Protein AF-E9EM15-F1 (afdb_monomer_lite)

Foldseek 3Di:
DDADPVRHDPVVPPDDPPLQVLADDADPVLQVQQVPDDPLLLVLLVLLPVLQGNYDSSNAHQFDFCVVSVNDPVSLVVSQVCCCVVVVFRDDSVQCVVQRGSNSVSVVSVCRVVVVVPDDDPPCPVPPCNVVVVVVVVVDDPDDDDDDVVPVQDPAAEEDEDECCVPPVNVVVVVVQVVRPRYDYDYDDDPPDPPPPDDD

Secondary structure (DSSP, 8-state):
--B-TTSSB-GGGSPPP-TTT-PPPPPHHHHHHHHTS-HHHHHHHHHHHHHSTT--GGG--TT-BTTTTT--HHHHHHHHHHHHHHH-----HHHHHHS-BHHHHHHHHHHHHTTTTTT--------TTHHHHHHHHTTS-S-PPPPPTTTSS-SS-EEEEEE-TTSHHHHHHHHHHHTSTTEEEEEE-----PPPPP--

Radius of gyration: 26.0 Å; chains: 1; bounding box: 63×35×65 Å

Structure (mmCIF, N/CA/C/O backbone):
data_AF-E9EM15-F1
#
_entry.id   AF-E9EM15-F1
#
loop_
_atom_site.group_PDB
_atom_site.id
_atom_site.type_symbol
_atom_site.label_atom_id
_atom_site.label_alt_id
_atom_site.label_comp_id
_atom_site.label_asym_id
_atom_site.label_entity_id
_atom_site.label_seq_id
_atom_site.pdbx_PDB_ins_code
_atom_site.Cartn_x
_atom_site.Cartn_y
_atom_site.Cartn_z
_atom_site.occupancy
_atom_site.B_iso_or_equiv
_atom_site.auth_seq_id
_atom_site.auth_comp_id
_atom_site.auth_asym_id
_atom_site.auth_atom_id
_atom_site.pdbx_PDB_model_num
ATOM 1 N N . MET A 1 1 ? 26.350 11.852 23.145 1.00 64.62 1 MET A N 1
ATOM 2 C CA . MET A 1 1 ? 26.767 11.600 21.748 1.00 64.62 1 MET A CA 1
ATOM 3 C C . MET A 1 1 ? 28.270 11.356 21.724 1.00 64.62 1 MET A C 1
ATOM 5 O O . MET A 1 1 ? 28.959 12.091 22.425 1.00 64.62 1 MET A O 1
ATOM 9 N N . PRO A 1 2 ? 28.777 10.334 21.009 1.00 71.56 2 PRO A N 1
ATOM 10 C CA . PRO A 1 2 ? 30.211 10.066 20.930 1.00 71.56 2 PRO A CA 1
ATOM 11 C C . PRO A 1 2 ? 30.931 11.199 20.188 1.00 71.56 2 PRO A C 1
ATOM 13 O O . PRO A 1 2 ? 30.461 11.689 19.158 1.00 71.56 2 PRO A O 1
ATOM 16 N N . LEU A 1 3 ? 32.057 11.632 20.748 1.00 77.06 3 LEU A N 1
ATOM 17 C CA . LEU A 1 3 ? 32.906 12.683 20.201 1.00 77.06 3 LEU A CA 1
ATOM 18 C C . LEU A 1 3 ? 34.241 12.069 19.786 1.00 77.06 3 LEU A C 1
ATOM 20 O O . LEU A 1 3 ? 34.770 11.197 20.474 1.00 77.06 3 LEU A O 1
ATOM 24 N N . ASN A 1 4 ? 34.797 12.545 18.680 1.00 80.12 4 ASN A N 1
ATOM 25 C CA . ASN A 1 4 ? 36.140 12.186 18.262 1.00 80.12 4 ASN A CA 1
ATOM 26 C C . ASN A 1 4 ? 37.186 12.924 19.130 1.00 80.12 4 ASN A C 1
ATOM 28 O O . ASN A 1 4 ? 36.840 13.859 19.861 1.00 80.12 4 ASN A O 1
ATOM 32 N N . PRO A 1 5 ? 38.482 12.573 19.034 1.00 79.44 5 PRO A N 1
ATOM 33 C CA . PRO A 1 5 ? 39.550 13.229 19.797 1.00 79.44 5 PRO A CA 1
ATOM 34 C C . PRO A 1 5 ? 39.671 14.749 19.579 1.00 79.44 5 PRO A C 1
ATOM 36 O O . PRO A 1 5 ? 40.326 15.428 20.360 1.00 79.44 5 PRO A O 1
ATOM 39 N N . ASN A 1 6 ? 39.028 15.288 18.537 1.00 75.25 6 ASN A N 1
ATOM 40 C CA . ASN A 1 6 ? 38.980 16.717 18.226 1.00 75.25 6 ASN A CA 1
ATOM 41 C C . ASN A 1 6 ? 37.697 17.400 18.742 1.00 75.25 6 ASN A C 1
ATOM 43 O O . ASN A 1 6 ? 37.391 18.516 18.323 1.00 75.25 6 ASN A O 1
ATOM 47 N N . GLY A 1 7 ? 36.911 16.730 19.591 1.00 73.25 7 GLY A N 1
ATOM 48 C CA . GLY A 1 7 ? 35.674 17.266 20.164 1.00 73.25 7 GLY A CA 1
ATOM 49 C C . GLY A 1 7 ? 34.520 17.418 19.168 1.00 73.25 7 GLY A C 1
ATOM 50 O O . GLY A 1 7 ? 33.517 18.043 19.498 1.00 73.25 7 GLY A O 1
ATOM 51 N N . LYS A 1 8 ? 34.637 16.865 17.953 1.00 76.25 8 LYS A N 1
ATOM 52 C CA . LYS A 1 8 ? 33.557 16.860 16.954 1.00 76.25 8 LYS A CA 1
ATOM 53 C C . LYS A 1 8 ? 32.736 15.582 17.072 1.00 76.25 8 LYS A C 1
ATOM 55 O O . LYS A 1 8 ? 33.257 14.550 17.484 1.00 76.25 8 LYS A O 1
ATOM 60 N N . VAL A 1 9 ? 31.472 15.642 16.662 1.00 74.56 9 VAL A N 1
ATOM 61 C CA . VAL A 1 9 ? 30.581 14.474 16.609 1.00 74.56 9 VAL A CA 1
ATOM 62 C C . VAL A 1 9 ? 31.196 13.393 15.717 1.00 74.56 9 VAL A C 1
ATOM 64 O O . VAL A 1 9 ? 31.522 13.640 14.554 1.00 74.56 9 VAL A O 1
ATOM 67 N N . ASP A 1 10 ? 31.383 12.199 16.277 1.00 78.06 10 ASP A N 1
ATOM 68 C CA . ASP A 1 10 ? 32.003 11.067 15.591 1.00 78.06 10 ASP A CA 1
ATOM 69 C C . ASP A 1 10 ? 30.958 10.336 14.734 1.00 78.06 10 ASP A C 1
ATOM 71 O O . ASP A 1 10 ? 30.366 9.344 15.151 1.00 78.06 10 ASP A O 1
ATOM 75 N N . SER A 1 11 ? 30.683 10.881 13.542 1.00 65.00 11 SER A N 1
ATOM 76 C CA . SER A 1 11 ? 29.661 10.387 12.601 1.00 65.00 11 SER A CA 1
ATOM 77 C C . SER A 1 11 ? 29.750 8.877 12.267 1.00 65.00 11 SER A C 1
ATOM 79 O O . SER A 1 11 ? 28.695 8.252 12.196 1.00 65.00 11 SER A O 1
ATOM 81 N N . PRO A 1 12 ? 30.940 8.250 12.129 1.00 65.12 12 PRO A N 1
ATOM 82 C CA . PRO A 1 12 ? 31.061 6.795 11.966 1.00 65.12 12 PRO A CA 1
ATOM 83 C C . PRO A 1 12 ? 30.766 5.962 13.226 1.00 65.12 12 PRO A C 1
ATOM 85 O O . PRO A 1 12 ? 30.386 4.803 13.095 1.00 65.12 12 PRO A O 1
ATOM 88 N N . ASN A 1 13 ? 30.951 6.521 14.426 1.00 69.50 13 ASN A N 1
ATOM 89 C CA . ASN A 1 13 ? 30.653 5.857 15.704 1.00 69.50 13 ASN A CA 1
ATOM 90 C C . ASN A 1 13 ? 29.288 6.253 16.269 1.00 69.50 13 ASN A C 1
ATOM 92 O O . ASN A 1 13 ? 28.968 5.903 17.410 1.00 69.50 13 ASN A O 1
ATOM 96 N N . LEU A 1 14 ? 28.475 6.991 15.508 1.00 64.75 14 LEU A N 1
ATOM 97 C CA . LEU A 1 14 ? 27.107 7.231 15.922 1.00 64.75 14 LEU A CA 1
ATOM 98 C C . LEU A 1 14 ? 26.396 5.873 16.002 1.00 64.75 14 LEU A C 1
ATOM 100 O O . LEU A 1 14 ? 26.387 5.137 15.011 1.00 64.75 14 LEU A O 1
ATOM 104 N N . PRO A 1 15 ? 25.798 5.517 17.152 1.00 68.69 15 PRO A N 1
ATOM 105 C CA . PRO A 1 15 ? 24.917 4.366 17.189 1.00 68.69 15 PRO A CA 1
ATOM 106 C C . PRO A 1 15 ? 23.823 4.592 16.145 1.00 68.69 15 PRO A C 1
ATOM 108 O O . PRO A 1 15 ? 23.266 5.691 16.062 1.00 68.69 15 PRO A O 1
ATOM 111 N N . PHE A 1 16 ? 23.540 3.570 15.332 1.00 55.12 16 PHE A N 1
ATOM 112 C CA . PHE A 1 16 ? 22.387 3.617 14.440 1.00 55.12 16 PHE A CA 1
ATOM 113 C C . PHE A 1 16 ? 21.168 3.989 15.288 1.00 55.12 16 PHE A C 1
ATOM 115 O O . PHE A 1 16 ? 20.964 3.347 16.324 1.00 55.12 16 PHE A O 1
ATOM 122 N N . PRO A 1 17 ? 20.395 5.025 14.911 1.00 55.59 17 PRO A N 1
ATOM 123 C CA . PRO A 1 17 ? 19.178 5.339 15.632 1.00 55.59 17 PRO A CA 1
ATOM 124 C C . PRO A 1 17 ? 18.324 4.079 15.612 1.00 55.59 17 PRO A C 1
ATOM 126 O O . PRO A 1 17 ? 18.018 3.547 14.541 1.00 55.59 17 PRO A O 1
ATOM 129 N N . ASP A 1 18 ? 18.008 3.558 16.793 1.00 52.75 18 ASP A N 1
ATOM 130 C CA . ASP A 1 18 ? 17.105 2.431 16.890 1.00 52.75 18 ASP A CA 1
ATOM 131 C C . ASP A 1 18 ? 15.760 2.918 16.356 1.00 52.75 18 ASP A C 1
ATOM 133 O O . ASP A 1 18 ? 15.065 3.709 16.987 1.00 52.75 18 ASP A O 1
ATOM 137 N N . THR A 1 19 ? 15.422 2.522 15.132 1.00 49.25 19 THR A N 1
ATOM 138 C CA . THR A 1 19 ? 14.170 2.926 14.479 1.00 49.25 19 THR A CA 1
ATOM 139 C C . THR A 1 19 ? 12.935 2.470 15.264 1.00 49.25 19 THR A C 1
ATOM 141 O O . THR A 1 19 ? 11.845 2.961 14.995 1.00 49.25 19 THR A O 1
ATOM 144 N N . ALA A 1 20 ? 13.092 1.564 16.241 1.00 50.72 20 ALA A N 1
ATOM 145 C CA . ALA A 1 20 ? 12.045 1.219 17.198 1.00 50.72 20 ALA A CA 1
ATOM 146 C C . ALA A 1 20 ? 11.830 2.296 18.283 1.00 50.72 20 ALA A C 1
ATOM 148 O O . ALA A 1 20 ? 10.754 2.345 18.871 1.00 50.72 20 ALA A O 1
ATOM 149 N N . LEU A 1 21 ? 12.820 3.161 18.536 1.00 47.66 21 LEU A N 1
ATOM 150 C CA . LEU A 1 21 ? 12.750 4.279 19.487 1.00 47.66 21 LEU A CA 1
ATOM 151 C C . LEU A 1 21 ? 12.263 5.590 18.849 1.00 47.66 21 LEU A C 1
ATOM 153 O O . LEU A 1 21 ? 11.932 6.521 19.573 1.00 47.66 21 LEU A O 1
ATOM 157 N N . ILE A 1 22 ? 12.196 5.672 17.516 1.00 54.38 22 ILE A N 1
ATOM 158 C CA . ILE A 1 22 ? 11.587 6.801 16.796 1.00 54.38 22 ILE A CA 1
ATOM 159 C C . ILE A 1 22 ? 10.157 6.403 16.422 1.00 54.38 22 ILE A C 1
ATOM 161 O O . ILE A 1 22 ? 9.826 6.229 15.253 1.00 54.38 22 ILE A O 1
ATOM 165 N N . SER A 1 23 ? 9.323 6.168 17.430 1.00 61.22 23 SER A N 1
ATOM 166 C CA . SER A 1 23 ? 7.876 6.182 17.244 1.00 61.22 23 SER A CA 1
ATOM 167 C C . SER A 1 23 ? 7.416 7.586 17.592 1.00 61.22 23 SER A C 1
ATOM 169 O O . SER A 1 23 ? 7.704 8.064 18.683 1.00 61.22 23 SER A O 1
ATOM 171 N N . GLU A 1 24 ? 6.716 8.253 16.682 1.00 68.94 24 GLU A N 1
ATOM 172 C CA . GLU A 1 24 ? 6.110 9.545 16.994 1.00 68.94 24 GLU A CA 1
ATOM 173 C C . GLU A 1 24 ? 5.106 9.361 18.151 1.00 68.94 24 GLU A C 1
ATOM 175 O O . GLU A 1 24 ? 4.227 8.486 18.107 1.00 68.94 24 GLU A O 1
ATOM 180 N N . GLU A 1 25 ? 5.281 10.118 19.236 1.00 77.62 25 GLU A N 1
ATOM 181 C CA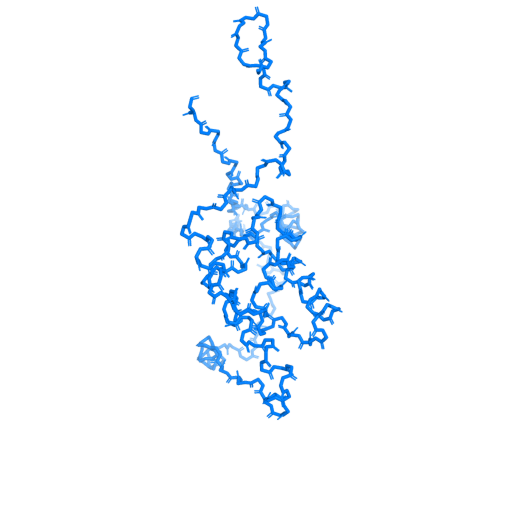 . GLU A 1 25 ? 4.298 10.174 20.315 1.00 77.62 25 GLU A CA 1
ATOM 182 C C . GLU A 1 25 ? 3.014 10.821 19.779 1.00 77.62 25 GLU A C 1
ATOM 184 O O . GLU A 1 25 ? 3.058 11.862 19.128 1.00 77.62 25 GLU A O 1
ATOM 189 N N . ALA A 1 26 ? 1.859 10.215 20.060 1.00 82.94 26 ALA A N 1
ATOM 190 C CA . ALA A 1 26 ? 0.580 10.765 19.621 1.00 82.94 26 ALA A CA 1
ATOM 191 C C . ALA A 1 26 ? 0.242 12.051 20.389 1.00 82.94 26 ALA A C 1
ATOM 193 O O . ALA A 1 26 ? 0.288 12.060 21.623 1.00 82.94 26 ALA A O 1
ATOM 194 N N . SER A 1 27 ? -0.138 13.111 19.669 1.00 86.44 27 SER A N 1
ATOM 195 C CA . SER A 1 27 ? -0.626 14.349 20.285 1.00 86.44 27 SER A CA 1
ATOM 196 C C . SER A 1 27 ? -2.025 14.165 20.896 1.00 86.44 27 SER A C 1
ATOM 198 O O . SER A 1 27 ? -2.705 13.162 20.657 1.00 86.44 27 SER A O 1
ATOM 200 N N . GLU A 1 28 ? -2.505 15.145 21.669 1.00 84.81 28 GLU A N 1
ATOM 201 C CA . GLU A 1 28 ? -3.886 15.122 22.179 1.00 84.81 28 GLU A CA 1
ATOM 202 C C . GLU A 1 28 ? -4.929 15.086 21.048 1.00 84.81 28 GLU A C 1
ATOM 204 O O . GLU A 1 28 ? -5.973 14.440 21.174 1.00 84.81 28 GLU A O 1
ATOM 209 N N . GLU A 1 29 ? -4.665 15.761 19.928 1.00 85.56 29 GLU A N 1
ATOM 210 C CA . GLU A 1 29 ? -5.517 15.737 18.738 1.00 85.56 29 GLU A CA 1
ATOM 211 C C . GLU A 1 29 ? -5.531 14.360 18.075 1.00 85.56 29 GLU A C 1
ATOM 213 O O . GLU A 1 29 ? -6.597 13.888 17.670 1.00 85.56 29 GLU A O 1
ATOM 218 N N . ASP A 1 30 ? -4.375 13.702 17.994 1.00 87.94 30 ASP A N 1
ATOM 219 C CA . ASP A 1 30 ? -4.268 12.361 17.423 1.00 87.94 30 ASP A CA 1
ATOM 220 C C . ASP A 1 30 ? -5.013 11.336 18.291 1.00 87.94 30 ASP A C 1
ATOM 222 O O . ASP A 1 30 ? -5.745 10.499 17.767 1.00 87.94 30 ASP A O 1
ATOM 226 N N . LEU A 1 31 ? -4.950 11.463 19.622 1.00 87.69 31 LEU A N 1
ATOM 227 C CA . LEU A 1 31 ? -5.726 10.626 20.545 1.00 87.69 31 LEU A CA 1
ATOM 228 C C . LEU A 1 31 ? -7.242 10.804 20.374 1.00 87.69 31 LEU A C 1
ATOM 230 O O . LEU A 1 31 ? -7.972 9.813 20.339 1.00 87.69 31 LEU A O 1
ATOM 234 N N . LYS A 1 32 ? -7.726 12.040 20.198 1.00 86.94 32 LYS A N 1
ATOM 235 C CA . LYS A 1 32 ? -9.146 12.296 19.883 1.00 86.94 32 LYS A CA 1
ATOM 236 C C . LYS A 1 32 ? -9.544 11.669 18.547 1.00 86.94 32 LYS A C 1
ATOM 238 O O . LYS A 1 32 ? -10.621 11.083 18.430 1.00 86.94 32 LYS A O 1
ATOM 243 N N . GLY A 1 33 ? -8.675 11.780 17.541 1.00 87.19 33 GLY A N 1
ATOM 244 C CA . GLY A 1 33 ? -8.862 11.139 16.240 1.00 87.19 33 GLY A CA 1
ATOM 245 C C . GLY A 1 33 ? -8.935 9.616 16.354 1.00 87.19 33 GLY A C 1
ATOM 246 O O . GLY A 1 33 ? -9.849 9.005 15.800 1.00 87.19 33 GLY A O 1
ATOM 247 N N . TRP A 1 34 ? -8.025 9.021 17.127 1.00 89.44 34 TRP A N 1
ATOM 248 C CA . TRP A 1 34 ? -7.986 7.594 17.426 1.00 89.44 34 TRP A CA 1
ATOM 249 C C . TRP A 1 34 ? -9.274 7.122 18.095 1.00 89.44 34 TRP A C 1
ATOM 251 O O . TRP A 1 34 ? -9.858 6.126 17.676 1.00 89.44 34 TRP A O 1
ATOM 261 N N . GLU A 1 35 ? -9.761 7.833 19.111 1.00 89.25 35 GLU A N 1
ATOM 262 C CA . GLU A 1 35 ? -10.994 7.470 19.813 1.00 89.25 35 GLU A CA 1
ATOM 263 C C . GLU A 1 35 ? -12.208 7.418 18.881 1.00 89.25 35 GLU A C 1
ATOM 265 O O . GLU A 1 35 ? -13.014 6.492 19.007 1.00 89.25 35 GLU A O 1
ATOM 270 N N . ALA A 1 36 ? -12.275 8.336 17.911 1.00 89.75 36 ALA A N 1
ATOM 271 C CA . ALA A 1 36 ? -13.337 8.431 16.912 1.00 89.75 36 ALA A CA 1
ATOM 272 C C . ALA A 1 36 ? -13.286 7.352 15.810 1.00 89.75 36 ALA A C 1
ATOM 274 O O . ALA A 1 36 ? -14.240 7.229 15.036 1.00 89.75 36 ALA A O 1
ATOM 275 N N . LEU A 1 37 ? -12.203 6.571 15.708 1.00 91.12 37 LEU A N 1
ATOM 276 C CA . LEU A 1 37 ? -12.123 5.453 14.766 1.00 91.12 37 LEU A CA 1
ATOM 277 C C . LEU A 1 37 ? -13.081 4.320 15.159 1.00 91.12 37 LEU A C 1
ATOM 279 O O . LEU A 1 37 ? -13.283 4.024 16.342 1.00 91.12 37 LEU A O 1
ATOM 283 N N . SER A 1 38 ? -13.622 3.634 14.146 1.00 93.69 38 SER A N 1
ATOM 284 C CA . SER A 1 38 ? -14.364 2.387 14.355 1.00 93.69 38 SER A CA 1
ATOM 285 C C . SER A 1 38 ? -13.460 1.307 14.960 1.00 93.69 38 SER A C 1
ATOM 287 O O . SER A 1 38 ? -12.234 1.384 14.860 1.00 93.69 38 SER A O 1
ATOM 289 N N . SER A 1 39 ? -14.054 0.271 15.560 1.00 93.75 39 SER A N 1
ATOM 290 C CA . SER A 1 39 ? -13.303 -0.892 16.059 1.00 93.75 39 SER A CA 1
ATOM 291 C C . SER A 1 39 ? -12.443 -1.512 14.955 1.00 93.75 39 SER A C 1
ATOM 293 O O . SER A 1 39 ? -11.246 -1.695 15.141 1.00 93.75 39 SER A O 1
ATOM 295 N N . THR A 1 40 ? -13.020 -1.712 13.767 1.00 94.38 40 THR A N 1
ATOM 296 C CA . THR A 1 40 ? -12.297 -2.213 12.591 1.00 94.38 40 THR A CA 1
ATOM 297 C C . THR A 1 40 ? -11.162 -1.277 12.177 1.00 94.38 40 THR A C 1
ATOM 299 O O . THR A 1 40 ? -10.091 -1.754 11.817 1.00 94.38 40 THR A O 1
ATOM 302 N N . GLY A 1 41 ? -11.355 0.042 12.267 1.00 93.69 41 GLY A N 1
ATOM 303 C CA . GLY A 1 41 ? -10.303 1.016 11.976 1.00 93.69 41 GLY A CA 1
ATOM 304 C C . GLY A 1 41 ? -9.136 0.969 12.955 1.00 93.69 41 GLY A C 1
ATOM 305 O O . GLY A 1 41 ? -7.990 1.050 12.521 1.00 93.69 41 GLY A O 1
ATOM 306 N N . LYS A 1 42 ? -9.406 0.775 14.249 1.00 95.06 42 LYS A N 1
ATOM 307 C CA . LYS A 1 42 ? -8.367 0.603 15.275 1.00 95.06 42 LYS A CA 1
ATOM 308 C C . LYS A 1 42 ? -7.583 -0.687 15.054 1.00 95.06 42 LYS A C 1
ATOM 310 O O . LYS A 1 42 ? -6.362 -0.636 14.944 1.00 95.06 42 LYS A O 1
ATOM 315 N N . ASP A 1 43 ? -8.279 -1.808 14.876 1.00 94.50 43 ASP A N 1
ATOM 316 C CA . ASP A 1 43 ? -7.654 -3.107 14.604 1.00 94.50 43 ASP A CA 1
ATOM 317 C C . ASP A 1 43 ? -6.777 -3.052 13.340 1.00 94.50 43 ASP A C 1
ATOM 319 O O . ASP A 1 43 ? -5.665 -3.581 13.301 1.00 94.50 43 ASP A O 1
ATOM 323 N N . LEU A 1 44 ? -7.270 -2.394 12.286 1.00 94.50 44 LEU A N 1
ATOM 324 C CA . LEU A 1 44 ? -6.550 -2.242 11.028 1.00 94.50 44 LEU A CA 1
ATOM 325 C C . LEU A 1 44 ? -5.312 -1.355 11.186 1.00 94.50 44 LEU A C 1
ATOM 327 O O . LEU A 1 44 ? -4.254 -1.708 10.669 1.00 94.50 44 LEU A O 1
ATOM 331 N N . ALA A 1 45 ? -5.421 -0.241 11.911 1.00 93.56 45 ALA A N 1
ATOM 332 C CA . ALA A 1 45 ? -4.293 0.627 12.227 1.00 93.56 45 ALA A CA 1
ATOM 333 C C . ALA A 1 45 ? -3.222 -0.108 13.050 1.00 93.56 45 ALA A C 1
ATOM 335 O O . ALA A 1 45 ? -2.033 0.032 12.774 1.00 93.56 45 ALA A O 1
ATOM 336 N N . GLU A 1 46 ? -3.625 -0.959 13.997 1.00 93.31 46 GLU A N 1
ATOM 337 C CA . GLU A 1 46 ? -2.698 -1.822 14.735 1.00 93.31 46 GLU A CA 1
ATOM 338 C C . GLU A 1 46 ? -1.975 -2.804 13.808 1.00 93.31 46 GLU A C 1
ATOM 340 O O . GLU A 1 46 ? -0.755 -2.937 13.888 1.00 93.31 46 GLU A O 1
ATOM 345 N N . GLN A 1 47 ? -2.681 -3.458 12.877 1.00 92.44 47 GLN A N 1
ATOM 346 C CA . GLN A 1 47 ? -2.019 -4.329 11.897 1.00 92.44 47 GLN A CA 1
ATOM 347 C C . GLN A 1 47 ? -1.088 -3.543 10.970 1.00 92.44 47 GLN A C 1
ATOM 349 O O . GLN A 1 47 ? -0.014 -4.027 10.620 1.00 92.44 47 GLN A O 1
ATOM 354 N N . TRP A 1 48 ? -1.466 -2.330 10.587 1.00 91.00 48 TRP A N 1
ATOM 355 C CA . TRP A 1 48 ? -0.689 -1.478 9.698 1.00 91.00 48 TRP A CA 1
ATOM 356 C C . TRP A 1 48 ? 0.673 -1.117 10.296 1.00 91.00 48 TRP A C 1
ATOM 358 O O . TRP A 1 48 ? 1.702 -1.286 9.636 1.00 91.00 48 TRP A O 1
ATOM 368 N N . VAL A 1 49 ? 0.714 -0.689 11.559 1.00 90.25 49 VAL A N 1
ATOM 369 C CA . VAL A 1 49 ? 1.977 -0.288 12.202 1.00 90.25 49 VAL A CA 1
ATOM 370 C C . VAL A 1 49 ? 2.903 -1.456 12.527 1.00 90.25 49 VAL A C 1
ATOM 372 O O . VAL A 1 49 ? 4.104 -1.260 12.676 1.00 90.25 49 VAL A O 1
ATOM 375 N N . THR A 1 50 ? 2.396 -2.694 12.557 1.00 89.00 50 THR A N 1
ATOM 376 C CA . THR A 1 50 ? 3.281 -3.875 12.645 1.00 89.00 50 THR A CA 1
ATOM 377 C C . THR A 1 50 ? 4.150 -4.045 11.397 1.00 89.00 50 THR A C 1
ATOM 379 O O . THR A 1 50 ? 5.203 -4.680 11.459 1.00 89.00 50 THR A O 1
ATOM 382 N N . LEU A 1 51 ? 3.717 -3.482 10.264 1.00 88.19 51 LEU A N 1
ATOM 383 C CA . LEU A 1 51 ? 4.376 -3.611 8.966 1.00 88.19 51 LEU A CA 1
ATOM 384 C C . LEU A 1 51 ? 5.252 -2.397 8.644 1.00 88.19 51 LEU A C 1
ATOM 386 O O . LEU A 1 51 ? 6.332 -2.548 8.072 1.00 88.19 51 LEU A O 1
ATOM 390 N N . VAL A 1 52 ? 4.799 -1.199 9.018 1.00 83.62 52 VAL A N 1
ATOM 391 C CA . VAL A 1 52 ? 5.519 0.057 8.785 1.00 83.62 52 VAL A CA 1
ATOM 392 C C . VAL A 1 52 ? 6.277 0.452 10.051 1.00 83.62 52 VAL A C 1
ATOM 394 O O . VAL A 1 52 ? 5.683 0.860 11.045 1.00 83.62 52 VAL A O 1
ATOM 397 N N . ARG A 1 53 ? 7.609 0.331 10.017 1.00 78.94 53 ARG A N 1
ATOM 398 C CA . ARG A 1 53 ? 8.472 0.686 11.157 1.00 78.94 53 ARG A CA 1
ATOM 399 C C . ARG A 1 53 ? 8.429 2.190 11.445 1.00 78.94 53 ARG A C 1
ATOM 401 O O . ARG A 1 53 ? 8.409 2.987 10.512 1.00 78.94 53 ARG A O 1
ATOM 408 N N . GLY A 1 54 ? 8.495 2.552 12.727 1.00 76.75 54 GLY A N 1
ATOM 409 C CA . GLY A 1 54 ? 8.517 3.947 13.190 1.00 76.75 54 GLY A CA 1
ATOM 410 C C . GLY A 1 54 ? 7.152 4.643 13.186 1.00 76.75 54 GLY A C 1
ATOM 411 O O . GLY A 1 54 ? 7.077 5.845 13.420 1.00 76.75 54 GLY A O 1
ATOM 412 N N . LEU A 1 55 ? 6.071 3.904 12.918 1.00 83.38 55 LEU A N 1
ATOM 413 C CA . LEU A 1 55 ? 4.712 4.430 12.898 1.00 83.38 55 LEU A CA 1
ATOM 414 C C . LEU A 1 55 ? 3.957 4.030 14.169 1.00 83.38 55 LEU A C 1
ATOM 416 O O . LEU A 1 55 ? 4.031 2.886 14.616 1.00 83.38 55 LEU A O 1
ATOM 420 N N . ASN A 1 56 ? 3.194 4.966 14.727 1.00 85.31 56 ASN A N 1
ATOM 421 C CA . ASN A 1 56 ? 2.330 4.739 15.879 1.00 85.31 56 ASN A CA 1
ATOM 422 C C . ASN A 1 56 ? 0.880 4.582 15.409 1.00 85.31 56 ASN A C 1
ATOM 424 O O . ASN A 1 56 ? 0.381 5.405 14.648 1.00 85.31 56 ASN A O 1
ATOM 428 N N . ALA A 1 57 ? 0.168 3.545 15.862 1.00 86.50 57 ALA A N 1
ATOM 429 C CA . ALA A 1 57 ? -1.218 3.331 15.429 1.00 86.50 57 ALA A CA 1
ATOM 430 C C . ALA A 1 57 ? -2.105 4.534 15.781 1.00 86.50 57 ALA A C 1
ATOM 432 O O . ALA A 1 57 ? -2.987 4.901 15.012 1.00 86.50 57 ALA A O 1
ATOM 433 N N . LYS A 1 58 ? -1.822 5.191 16.910 1.00 88.19 58 LYS A N 1
ATOM 434 C CA . LYS A 1 58 ? -2.597 6.330 17.406 1.00 88.19 58 LYS A CA 1
ATOM 435 C C . LYS A 1 58 ? -2.366 7.620 16.620 1.00 88.19 58 LYS A C 1
ATOM 437 O O . LYS A 1 58 ? -3.198 8.508 16.732 1.00 88.19 58 LYS A O 1
ATOM 442 N N . THR A 1 59 ? -1.290 7.726 15.836 1.00 88.38 59 THR A N 1
ATOM 443 C CA . THR A 1 59 ? -1.047 8.888 14.960 1.00 88.38 59 THR A CA 1
ATOM 444 C C . THR A 1 59 ? -1.718 8.736 13.593 1.00 88.38 59 THR A C 1
ATOM 446 O O . THR A 1 59 ? -1.825 9.703 12.837 1.00 88.38 59 THR A O 1
ATOM 449 N N . LEU A 1 60 ? -2.229 7.541 13.265 1.00 89.19 60 LEU A N 1
ATOM 450 C CA . LEU A 1 60 ? -2.976 7.313 12.033 1.00 89.19 60 LEU A CA 1
ATOM 451 C C . LEU A 1 60 ? -4.343 8.000 12.080 1.00 89.19 60 LEU A C 1
ATOM 453 O O . LEU A 1 60 ? -5.167 7.780 12.969 1.00 89.19 60 LEU A O 1
ATOM 457 N N . ARG A 1 61 ? -4.607 8.805 11.053 1.00 90.56 61 ARG A N 1
ATOM 458 C CA . ARG A 1 61 ? -5.865 9.524 10.858 1.00 90.56 61 ARG A CA 1
ATOM 459 C C . ARG A 1 61 ? -6.781 8.730 9.927 1.00 90.56 61 ARG A C 1
ATOM 461 O O . ARG A 1 61 ? -6.306 7.923 9.131 1.00 90.56 61 ARG A O 1
ATOM 468 N N . PRO A 1 62 ? -8.099 8.990 9.933 1.00 89.62 62 PRO A N 1
ATOM 469 C CA . PRO A 1 62 ? -9.030 8.332 9.012 1.00 89.62 62 PRO A CA 1
ATOM 470 C C . PRO A 1 62 ? -8.618 8.436 7.532 1.00 89.62 62 PRO A C 1
ATOM 472 O O . PRO A 1 62 ? -8.852 7.517 6.752 1.00 89.62 62 PRO A O 1
ATOM 475 N N . GLN A 1 63 ? -8.005 9.554 7.148 1.00 90.50 63 GLN A N 1
ATOM 476 C CA . GLN A 1 63 ? -7.514 9.828 5.799 1.00 90.50 63 GLN A CA 1
ATOM 477 C C . GLN A 1 63 ? -6.074 9.364 5.538 1.00 90.50 63 GLN A C 1
ATOM 479 O O . GLN A 1 63 ? -5.607 9.540 4.420 1.00 90.50 63 GLN A O 1
ATOM 484 N N . SER A 1 64 ? -5.370 8.804 6.530 1.00 90.81 64 SER A N 1
ATOM 485 C CA . SER A 1 64 ? -4.019 8.277 6.323 1.00 90.81 64 SER A CA 1
ATOM 486 C C . SER A 1 64 ? -4.046 7.204 5.246 1.00 90.81 64 SER A C 1
ATOM 488 O O . SER A 1 64 ? -4.838 6.263 5.334 1.00 90.81 64 SER A O 1
ATOM 490 N N . ASP A 1 65 ? -3.196 7.370 4.237 1.00 91.44 65 ASP A N 1
ATOM 491 C CA . ASP A 1 65 ? -3.109 6.498 3.073 1.00 91.44 65 ASP A CA 1
ATOM 492 C C . ASP A 1 65 ? -1.968 5.482 3.216 1.00 91.44 65 ASP A C 1
ATOM 494 O O . ASP A 1 65 ? -0.858 5.819 3.644 1.00 91.44 65 ASP A O 1
ATOM 498 N N . PHE A 1 66 ? -2.243 4.223 2.864 1.00 89.56 66 PHE A N 1
ATOM 499 C CA . PHE A 1 66 ? -1.285 3.121 2.965 1.00 89.56 66 PHE A CA 1
ATOM 500 C C . PHE A 1 66 ? -0.038 3.330 2.121 1.00 89.56 66 PHE A C 1
ATOM 502 O O . PHE A 1 66 ? 1.076 3.116 2.604 1.00 89.56 66 PHE A O 1
ATOM 509 N N . PHE A 1 67 ? -0.210 3.777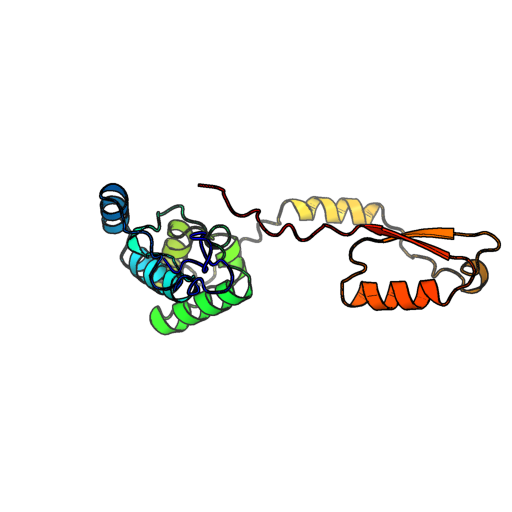 0.885 1.00 87.62 67 PHE A N 1
ATOM 510 C CA . PHE A 1 67 ? 0.888 3.934 -0.054 1.00 87.62 67 PHE A CA 1
ATOM 511 C C . PHE A 1 67 ? 1.698 5.203 0.231 1.00 87.62 67 PHE A C 1
ATOM 513 O O . PHE A 1 67 ? 2.915 5.197 0.041 1.00 87.62 67 PHE A O 1
ATOM 520 N N . GLU A 1 68 ? 1.069 6.251 0.772 1.00 84.69 68 GLU A N 1
ATOM 521 C CA . GLU A 1 68 ? 1.783 7.452 1.233 1.00 84.69 68 GLU A CA 1
ATOM 522 C C . GLU A 1 68 ? 2.603 7.191 2.505 1.00 84.69 68 GLU A C 1
ATOM 524 O O . GLU A 1 68 ? 3.704 7.719 2.661 1.00 84.69 68 GLU A O 1
ATOM 529 N N . SER A 1 69 ? 2.126 6.305 3.384 1.00 73.69 69 SER A N 1
ATOM 530 C CA . SER A 1 69 ? 2.787 5.944 4.649 1.00 73.69 69 SER A CA 1
ATOM 531 C C . SER A 1 69 ? 3.955 4.954 4.466 1.00 73.69 69 SER A C 1
ATOM 533 O O . SER A 1 69 ? 4.234 4.151 5.351 1.00 73.69 69 SER A O 1
ATOM 535 N N . CYS A 1 70 ? 4.636 4.977 3.313 1.00 64.69 70 CYS A N 1
ATOM 536 C CA . CYS A 1 70 ? 5.687 4.030 2.899 1.00 64.69 70 CYS A CA 1
ATOM 537 C C . CYS A 1 70 ? 5.230 2.570 2.683 1.00 64.69 70 CYS A C 1
ATOM 539 O O . CYS A 1 70 ? 6.062 1.659 2.620 1.00 64.69 70 CYS A O 1
ATOM 541 N N . GLY A 1 71 ? 3.931 2.319 2.512 1.00 64.81 71 GLY A N 1
ATOM 542 C CA . GLY A 1 71 ? 3.419 1.010 2.120 1.00 64.81 71 GLY A CA 1
ATOM 543 C C . GLY A 1 71 ? 3.704 0.715 0.647 1.00 64.81 71 GLY A C 1
ATOM 544 O O . GLY A 1 71 ? 3.087 1.284 -0.243 1.00 64.81 71 GLY A O 1
ATOM 545 N N . HIS A 1 72 ? 4.620 -0.206 0.352 1.00 78.00 72 HIS A N 1
ATOM 546 C CA . HIS A 1 72 ? 4.813 -0.712 -1.013 1.00 78.00 72 HIS A CA 1
ATOM 547 C C . HIS A 1 72 ? 4.077 -2.040 -1.234 1.00 78.00 72 HIS A C 1
ATOM 549 O O . HIS A 1 72 ? 3.556 -2.653 -0.303 1.00 78.00 72 HIS A O 1
ATOM 555 N N . SER A 1 73 ? 4.065 -2.527 -2.475 1.00 80.44 73 SER A N 1
ATOM 556 C CA . SER A 1 73 ? 3.300 -3.707 -2.909 1.00 80.44 73 SER A CA 1
ATOM 557 C C . SER A 1 73 ? 3.540 -4.968 -2.064 1.00 80.44 73 SER A C 1
ATOM 559 O O . SER A 1 73 ? 2.598 -5.710 -1.799 1.00 80.44 73 SER A O 1
ATOM 561 N N . LEU A 1 74 ? 4.763 -5.197 -1.571 1.00 86.00 74 LEU A N 1
ATOM 562 C CA . LEU A 1 74 ? 5.029 -6.296 -0.630 1.00 86.00 74 LEU A CA 1
ATOM 563 C C . LEU A 1 74 ? 4.347 -6.102 0.740 1.00 86.00 74 LEU A C 1
ATOM 565 O O . LEU A 1 74 ? 3.745 -7.046 1.246 1.00 86.00 74 LEU A O 1
ATOM 569 N N . LEU A 1 75 ? 4.404 -4.899 1.326 1.00 90.38 75 LEU A N 1
ATOM 570 C CA . LEU A 1 75 ? 3.729 -4.606 2.597 1.00 90.38 75 LEU A CA 1
ATOM 571 C C . LEU A 1 75 ? 2.207 -4.640 2.431 1.00 90.38 75 LEU A C 1
ATOM 573 O O . LEU A 1 75 ? 1.512 -5.128 3.313 1.00 90.38 75 LEU A O 1
ATOM 577 N N . ALA A 1 76 ? 1.692 -4.201 1.279 1.00 90.62 76 ALA A N 1
ATOM 578 C CA . ALA A 1 76 ? 0.279 -4.323 0.934 1.00 90.62 76 ALA A CA 1
ATOM 579 C C . ALA A 1 76 ? -0.179 -5.789 0.979 1.00 90.62 76 ALA A C 1
ATOM 581 O O . ALA A 1 76 ? -1.168 -6.109 1.630 1.00 90.62 76 ALA A O 1
ATOM 582 N N . GLN A 1 77 ? 0.570 -6.702 0.351 1.00 92.50 77 GLN A N 1
ATOM 583 C CA . GLN A 1 77 ? 0.261 -8.134 0.406 1.00 92.50 77 GLN A CA 1
ATOM 584 C C . GLN A 1 77 ? 0.302 -8.678 1.839 1.00 92.50 77 GLN A C 1
ATOM 586 O O . GLN A 1 77 ? -0.591 -9.424 2.237 1.00 92.50 77 GLN A O 1
ATOM 591 N N . GLN A 1 78 ? 1.293 -8.277 2.639 1.00 92.75 78 GLN A N 1
ATOM 592 C CA . GLN A 1 78 ? 1.371 -8.678 4.047 1.00 92.75 78 GLN A CA 1
ATOM 593 C C . GLN A 1 78 ? 0.182 -8.158 4.866 1.00 92.75 78 GLN A C 1
ATOM 595 O O . GLN A 1 78 ? -0.391 -8.914 5.648 1.00 92.75 78 GLN A O 1
ATOM 600 N N . LEU A 1 79 ? -0.249 -6.913 4.642 1.00 93.19 79 LEU A N 1
ATOM 601 C CA . LEU A 1 79 ? -1.426 -6.343 5.296 1.00 93.19 79 LEU A CA 1
ATOM 602 C C . LEU A 1 79 ? -2.690 -7.135 4.955 1.00 93.19 79 LEU A C 1
ATOM 604 O O . LEU A 1 79 ? -3.446 -7.491 5.855 1.00 93.19 79 LEU A O 1
ATOM 608 N N . LEU A 1 80 ? -2.898 -7.475 3.680 1.00 93.25 80 LEU A N 1
ATOM 609 C CA . LEU A 1 80 ? -4.045 -8.281 3.250 1.00 93.25 80 LEU A CA 1
ATOM 610 C C . LEU A 1 80 ? -4.051 -9.671 3.901 1.00 93.25 80 LEU A C 1
ATOM 612 O O . LEU A 1 80 ? -5.108 -10.162 4.303 1.00 93.25 80 LEU A O 1
ATOM 616 N N . LEU A 1 81 ? -2.879 -10.295 4.058 1.00 93.62 81 LEU A N 1
ATOM 617 C CA . LEU A 1 81 ? -2.751 -11.562 4.780 1.00 93.62 81 LEU A CA 1
ATOM 618 C C . LEU A 1 81 ? -3.092 -11.407 6.268 1.00 93.62 81 LEU A C 1
ATOM 620 O O . LEU A 1 81 ? -3.823 -12.241 6.804 1.00 93.62 81 LEU A O 1
ATOM 624 N N . ASN A 1 82 ? -2.633 -10.335 6.917 1.00 93.88 82 ASN A N 1
ATOM 625 C CA . ASN A 1 82 ? -2.958 -10.043 8.316 1.00 93.88 82 ASN A CA 1
ATOM 626 C C . ASN A 1 82 ? -4.459 -9.800 8.505 1.00 93.88 82 ASN A C 1
ATOM 628 O O . ASN A 1 82 ? -5.057 -10.381 9.409 1.00 93.88 82 ASN A O 1
ATOM 632 N N . ILE A 1 83 ? -5.093 -9.026 7.619 1.00 93.69 83 ILE A N 1
ATOM 633 C CA . ILE A 1 83 ? -6.550 -8.824 7.605 1.00 93.69 83 ILE A CA 1
ATOM 634 C C . ILE A 1 83 ? -7.253 -10.179 7.470 1.00 93.69 83 ILE A C 1
ATOM 636 O O . ILE A 1 83 ? -8.129 -10.512 8.265 1.00 93.69 83 ILE A O 1
ATOM 640 N N . ARG A 1 84 ? -6.834 -11.035 6.536 1.00 93.38 84 ARG A N 1
ATOM 641 C CA . ARG A 1 84 ? -7.446 -12.359 6.384 1.00 93.38 84 ARG A CA 1
ATOM 642 C C . ARG A 1 84 ? -7.321 -13.217 7.644 1.00 93.38 84 ARG A C 1
ATOM 644 O O . ARG A 1 84 ? -8.294 -13.859 8.030 1.00 93.38 84 ARG A O 1
ATOM 651 N N . GLN A 1 85 ? -6.155 -13.231 8.283 1.00 93.00 85 GLN A N 1
ATOM 652 C CA . GLN A 1 85 ? -5.895 -14.065 9.460 1.00 93.00 85 GLN A CA 1
ATOM 653 C C . GLN A 1 85 ? -6.561 -13.538 10.735 1.00 93.00 85 GLN A C 1
ATOM 655 O O . GLN A 1 85 ? -7.112 -14.320 11.504 1.00 93.00 85 GLN A O 1
ATOM 660 N N . LYS A 1 86 ? -6.495 -12.226 10.979 1.00 92.75 86 LYS A N 1
ATOM 661 C CA . LYS A 1 86 ? -6.971 -11.591 12.217 1.00 92.75 86 LYS A CA 1
ATOM 662 C C . LYS A 1 86 ? -8.429 -11.175 12.136 1.00 92.75 86 LYS A C 1
ATOM 664 O O . LYS A 1 86 ? -9.150 -11.259 13.122 1.00 92.75 86 LYS A O 1
ATOM 669 N N . MET A 1 87 ? -8.861 -10.736 10.959 1.00 91.56 87 MET A N 1
ATOM 670 C CA . MET A 1 87 ? -10.196 -10.192 10.736 1.00 91.56 87 MET A CA 1
ATOM 671 C C . MET A 1 87 ? -11.127 -11.150 9.992 1.00 91.56 87 MET A C 1
ATOM 673 O O . MET A 1 87 ? -12.305 -10.824 9.839 1.00 91.56 87 MET A O 1
ATOM 677 N N . GLY A 1 88 ? -10.624 -12.296 9.517 1.00 90.31 88 GLY A N 1
ATOM 678 C CA . GLY A 1 88 ? -11.409 -13.311 8.806 1.00 90.31 88 GLY A CA 1
ATOM 679 C C . GLY A 1 88 ? -11.921 -12.859 7.436 1.00 90.31 88 GLY A C 1
ATOM 680 O O . GLY A 1 88 ? -12.824 -13.478 6.886 1.00 90.31 88 GLY A O 1
ATOM 681 N N . THR A 1 89 ? -11.382 -11.762 6.896 1.00 91.88 89 THR A N 1
ATOM 682 C CA . THR A 1 89 ? -11.931 -11.077 5.718 1.00 91.88 89 THR A CA 1
ATOM 683 C C . THR A 1 89 ? -10.952 -11.139 4.557 1.00 91.88 89 THR A C 1
ATOM 685 O O . THR A 1 89 ? -9.775 -10.829 4.718 1.00 91.88 89 THR A O 1
ATOM 688 N N . ASN A 1 90 ? -11.424 -11.532 3.374 1.00 91.19 90 ASN A N 1
ATOM 689 C CA . ASN A 1 90 ? -10.578 -11.617 2.189 1.00 91.19 90 ASN A CA 1
ATOM 690 C C . ASN A 1 90 ? -10.714 -10.350 1.336 1.00 91.19 90 ASN A C 1
ATOM 692 O O . ASN A 1 90 ? -11.647 -10.225 0.548 1.00 91.19 90 ASN A O 1
ATOM 696 N N . VAL A 1 91 ? -9.783 -9.413 1.503 1.00 91.25 91 VAL A N 1
ATOM 697 C CA . VAL A 1 91 ? -9.729 -8.172 0.718 1.00 91.25 91 VAL A CA 1
ATOM 698 C C . VAL A 1 91 ? -8.811 -8.384 -0.489 1.00 91.25 91 VAL A C 1
ATOM 700 O O . VAL A 1 91 ? -7.709 -8.915 -0.351 1.00 91.25 91 VAL A O 1
ATOM 703 N N . SER A 1 92 ? -9.248 -7.982 -1.684 1.00 90.88 92 SER A N 1
ATOM 704 C CA . SER A 1 92 ? -8.416 -8.062 -2.890 1.00 90.88 92 SER A CA 1
ATOM 705 C C . SER A 1 92 ? -7.410 -6.908 -2.962 1.00 90.88 92 SER A C 1
ATOM 707 O O . SER A 1 92 ? -7.646 -5.819 -2.435 1.00 90.88 92 SER A O 1
ATOM 709 N N . ILE A 1 93 ? -6.301 -7.109 -3.680 1.00 88.81 93 ILE A N 1
ATOM 710 C CA . ILE A 1 93 ? -5.300 -6.051 -3.878 1.00 88.81 93 ILE A CA 1
ATOM 711 C C . ILE A 1 93 ? -5.874 -4.837 -4.625 1.00 88.81 93 ILE A C 1
ATOM 713 O O . ILE A 1 93 ? -5.589 -3.701 -4.260 1.00 88.81 93 ILE A O 1
ATOM 717 N N . ASN A 1 94 ? -6.758 -5.058 -5.603 1.00 88.56 94 ASN A N 1
ATOM 718 C CA . ASN A 1 94 ? -7.437 -3.979 -6.331 1.00 88.56 94 ASN A CA 1
ATOM 719 C C . ASN A 1 94 ? -8.327 -3.147 -5.401 1.00 88.56 94 ASN A C 1
ATOM 721 O O . ASN A 1 94 ? -8.394 -1.923 -5.519 1.00 88.56 94 ASN A O 1
ATOM 725 N N . SER A 1 95 ? -8.981 -3.811 -4.445 1.00 89.75 95 SER A N 1
ATOM 726 C CA . SER A 1 95 ? -9.798 -3.140 -3.443 1.00 89.75 95 SER A CA 1
ATOM 727 C C . SER A 1 95 ? -8.958 -2.269 -2.514 1.00 89.75 95 SER A C 1
ATOM 729 O O . SER A 1 95 ? -9.411 -1.186 -2.159 1.00 89.75 95 SER A O 1
ATOM 731 N N . LEU A 1 96 ? -7.750 -2.709 -2.147 1.00 90.50 96 LEU A N 1
ATOM 732 C CA . LEU A 1 96 ? -6.814 -1.898 -1.366 1.00 90.50 96 LEU A CA 1
ATOM 733 C C . LEU A 1 96 ? -6.348 -0.667 -2.151 1.00 90.50 96 LEU A C 1
ATOM 735 O O . LEU A 1 96 ? -6.366 0.427 -1.607 1.00 90.50 96 LEU A O 1
ATOM 739 N N . TYR A 1 97 ? -5.999 -0.819 -3.432 1.00 88.88 97 TYR A N 1
ATOM 740 C CA . TYR A 1 97 ? -5.639 0.322 -4.286 1.00 88.88 97 TYR A CA 1
ATOM 741 C C . TYR A 1 97 ? -6.777 1.335 -4.443 1.00 88.88 97 TYR A C 1
ATOM 743 O O . TYR A 1 97 ? -6.529 2.533 -4.510 1.00 88.88 97 TYR A O 1
ATOM 751 N N . SER A 1 98 ? -8.023 0.863 -4.485 1.00 89.38 98 SER A N 1
ATOM 752 C CA . SER A 1 98 ? -9.199 1.732 -4.628 1.00 89.38 98 SER A CA 1
ATOM 753 C C . SER A 1 98 ? -9.650 2.364 -3.305 1.00 89.38 98 SER A C 1
ATOM 755 O O . SER A 1 98 ? -10.365 3.361 -3.310 1.00 89.38 98 SER A O 1
ATOM 757 N N . ASN A 1 99 ? -9.265 1.774 -2.170 1.00 92.81 99 ASN A N 1
ATOM 758 C CA . ASN A 1 99 ? -9.683 2.167 -0.823 1.00 92.81 99 ASN A CA 1
ATOM 759 C C . ASN A 1 99 ? -8.460 2.259 0.102 1.00 92.81 99 ASN A C 1
ATOM 761 O O . ASN A 1 99 ? -8.443 1.654 1.169 1.00 92.81 99 ASN A O 1
ATOM 765 N N . SER A 1 100 ? -7.421 2.977 -0.319 1.00 92.50 100 SER A N 1
ATOM 766 C CA . SER A 1 100 ? -6.103 2.995 0.331 1.00 92.50 100 SER A CA 1
ATOM 767 C C . SER A 1 100 ? -6.050 3.764 1.653 1.00 92.50 100 SER A C 1
ATOM 769 O O . SER A 1 100 ? -5.117 3.567 2.434 1.00 92.50 100 SER A O 1
ATOM 771 N N . SER A 1 101 ? -7.050 4.607 1.937 1.00 94.44 101 SER A N 1
ATOM 772 C CA . SER A 1 101 ? -7.156 5.295 3.226 1.00 94.44 101 SER A CA 1
ATOM 773 C C . SER A 1 101 ? -7.678 4.376 4.327 1.00 94.44 101 SER A C 1
ATOM 775 O O . SER A 1 101 ? -8.533 3.520 4.084 1.00 94.44 101 SER A O 1
ATOM 777 N N . LEU A 1 102 ? -7.228 4.598 5.566 1.00 93.94 102 LEU A N 1
ATOM 778 C CA . LEU A 1 102 ? -7.645 3.812 6.730 1.00 93.94 102 LEU A CA 1
ATOM 779 C C . LEU A 1 102 ? -9.174 3.728 6.851 1.00 93.94 102 LEU A C 1
ATOM 781 O O . LEU A 1 102 ? -9.727 2.645 7.044 1.00 93.94 102 LEU A O 1
ATOM 785 N N . LYS A 1 103 ? -9.878 4.852 6.676 1.00 94.38 103 LYS A N 1
ATOM 786 C CA . LYS A 1 103 ? -11.345 4.914 6.711 1.00 94.38 103 LYS A CA 1
ATOM 787 C C . LYS A 1 103 ? -11.987 4.096 5.592 1.00 94.38 103 LYS A C 1
ATOM 789 O O . LYS A 1 103 ? -12.942 3.366 5.854 1.00 94.38 103 LYS A O 1
ATOM 794 N N . ALA A 1 104 ? -11.499 4.230 4.357 1.00 93.62 104 ALA A N 1
ATOM 795 C CA . ALA A 1 104 ? -12.077 3.536 3.209 1.00 93.62 104 ALA A CA 1
ATOM 796 C C . ALA A 1 104 ? -11.847 2.021 3.300 1.00 93.62 104 ALA A C 1
ATOM 798 O O . ALA A 1 104 ? -12.785 1.247 3.092 1.00 93.62 104 ALA A O 1
ATOM 799 N N . LEU A 1 105 ? -10.636 1.603 3.681 1.00 94.38 105 LEU A N 1
ATOM 800 C CA . LEU A 1 105 ? -10.287 0.197 3.858 1.00 94.38 105 LEU A CA 1
ATOM 801 C C . LEU A 1 105 ? -11.092 -0.446 4.990 1.00 94.38 105 LEU A C 1
ATOM 803 O O . LEU A 1 105 ? -11.639 -1.530 4.806 1.00 94.38 105 LEU A O 1
ATOM 807 N N . SER A 1 106 ? -11.235 0.244 6.126 1.00 94.81 106 SER A N 1
ATOM 808 C CA . SER A 1 106 ? -12.049 -0.236 7.254 1.00 94.81 106 SER A CA 1
ATOM 809 C C . SER A 1 106 ? -13.500 -0.457 6.841 1.00 94.81 106 SER A C 1
ATOM 811 O O . SER A 1 106 ? -14.055 -1.525 7.075 1.00 94.81 106 SER A O 1
ATOM 813 N N . ALA A 1 107 ? -14.091 0.519 6.144 1.00 94.12 107 ALA A N 1
ATOM 814 C CA . ALA A 1 107 ? -15.459 0.405 5.654 1.00 94.12 107 ALA A CA 1
ATOM 815 C C . ALA A 1 107 ? -15.626 -0.752 4.655 1.00 94.12 107 ALA A C 1
ATOM 817 O O . ALA A 1 107 ? -16.670 -1.399 4.635 1.00 94.12 107 ALA A O 1
ATOM 818 N N . GLN A 1 108 ? -14.615 -1.029 3.827 1.00 93.50 108 GLN A N 1
ATOM 819 C CA . GLN A 1 108 ? -14.637 -2.177 2.922 1.00 93.50 108 GLN A CA 1
ATOM 820 C C . GLN A 1 108 ? -14.536 -3.508 3.674 1.00 93.50 108 GLN A C 1
ATOM 822 O O . GLN A 1 108 ? -15.245 -4.452 3.332 1.00 93.50 108 GLN A O 1
ATOM 827 N N . VAL A 1 109 ? -13.688 -3.593 4.702 1.00 93.38 109 VAL A N 1
ATOM 828 C CA . VAL A 1 109 ? -13.603 -4.779 5.566 1.00 93.38 109 VAL A CA 1
ATOM 829 C C . VAL A 1 109 ? -14.946 -5.037 6.250 1.00 93.38 109 VAL A C 1
ATOM 831 O O . VAL A 1 109 ? -15.424 -6.169 6.239 1.00 93.38 109 VAL A O 1
ATOM 834 N N . ASP A 1 110 ? -15.590 -3.993 6.773 1.00 93.81 110 ASP A N 1
ATOM 835 C CA . ASP A 1 110 ? -16.910 -4.099 7.402 1.00 93.81 110 ASP A CA 1
ATOM 836 C C . ASP A 1 110 ? -17.983 -4.572 6.407 1.00 93.81 110 ASP A C 1
ATOM 838 O O . ASP A 1 110 ? -18.718 -5.514 6.702 1.00 93.81 110 ASP A O 1
ATOM 842 N N . ARG A 1 111 ? -18.021 -4.016 5.185 1.00 91.12 111 ARG A N 1
ATOM 843 C CA . ARG A 1 111 ? -18.939 -4.474 4.120 1.00 91.12 111 ARG A CA 1
ATOM 844 C C . ARG A 1 111 ? -18.778 -5.960 3.797 1.00 91.12 111 ARG 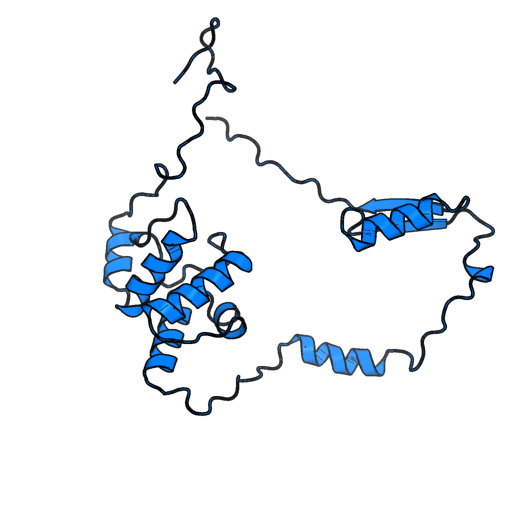A C 1
ATOM 846 O O . ARG A 1 111 ? -19.774 -6.680 3.700 1.00 91.12 111 ARG A O 1
ATOM 853 N N . LEU A 1 112 ? -17.534 -6.420 3.661 1.00 90.69 112 LEU A N 1
ATOM 854 C CA . LEU A 1 112 ? -17.222 -7.819 3.363 1.00 90.69 112 LEU A CA 1
ATOM 855 C C . LEU A 1 112 ? -17.616 -8.752 4.520 1.00 90.69 112 LEU A C 1
ATOM 857 O O . LEU A 1 112 ? -18.107 -9.852 4.273 1.00 90.69 112 LEU A O 1
ATOM 861 N N . ARG A 1 113 ? -17.445 -8.316 5.776 1.00 89.06 113 ARG A N 1
ATOM 862 C CA . ARG A 1 113 ? -17.855 -9.071 6.976 1.00 89.06 113 ARG A CA 1
ATOM 863 C C . ARG A 1 113 ? -19.366 -9.198 7.111 1.00 89.06 113 ARG A C 1
ATOM 865 O O . ARG A 1 113 ? -19.856 -10.254 7.495 1.00 89.06 113 ARG A O 1
ATOM 872 N N . GLU A 1 114 ? -20.100 -8.142 6.777 1.00 87.00 114 GLU A N 1
ATOM 873 C CA . GLU A 1 114 ? -21.566 -8.127 6.800 1.00 87.00 114 GLU A CA 1
ATOM 874 C C . GLU A 1 114 ? -22.192 -8.953 5.660 1.00 87.00 114 GLU A C 1
ATOM 876 O O . GLU A 1 114 ? -23.415 -9.020 5.551 1.00 87.00 114 GLU A O 1
ATOM 881 N N . GLY A 1 115 ? -21.380 -9.572 4.792 1.00 75.38 115 GLY A N 1
ATOM 882 C CA . GLY A 1 115 ? -21.865 -10.348 3.651 1.00 75.38 115 GLY A CA 1
ATOM 883 C C . GLY A 1 115 ? -22.584 -9.496 2.602 1.00 75.38 115 GLY A C 1
ATOM 884 O O . GLY A 1 115 ? -23.249 -10.041 1.722 1.00 75.38 115 GLY A O 1
ATOM 885 N N . LYS A 1 116 ? -22.443 -8.164 2.667 1.00 60.44 116 LYS A N 1
ATOM 886 C CA . LYS A 1 116 ? -23.045 -7.224 1.708 1.00 60.44 116 LYS A CA 1
ATOM 887 C C . LYS A 1 116 ? -22.403 -7.283 0.320 1.00 60.44 116 LYS A C 1
ATOM 889 O O . LYS A 1 116 ? -22.967 -6.734 -0.616 1.00 60.44 116 LYS A O 1
ATOM 894 N N . ASP A 1 117 ? -21.306 -8.027 0.190 1.00 53.09 117 ASP A N 1
ATOM 895 C CA . ASP A 1 117 ? -20.635 -8.341 -1.075 1.00 53.09 117 ASP A CA 1
ATOM 896 C C . ASP A 1 117 ? -20.919 -9.786 -1.545 1.00 53.09 117 ASP A C 1
ATOM 898 O O . ASP A 1 117 ? -20.119 -10.414 -2.241 1.00 53.09 117 ASP A O 1
ATOM 902 N N . GLY A 1 118 ? -22.084 -10.346 -1.201 1.00 47.59 118 GLY A N 1
ATOM 903 C CA . GLY A 1 118 ? -22.661 -11.436 -1.985 1.00 47.59 118 GLY A CA 1
ATOM 904 C C . GLY A 1 118 ? -23.064 -10.896 -3.358 1.00 47.59 118 GLY A C 1
ATOM 905 O O . GLY A 1 118 ? -24.071 -10.207 -3.467 1.00 47.59 118 GLY A O 1
ATOM 906 N N . THR A 1 119 ? -22.286 -11.196 -4.402 1.00 43.47 119 THR A N 1
ATOM 907 C CA . THR A 1 119 ? -22.512 -10.782 -5.809 1.00 43.47 119 THR A CA 1
ATOM 908 C C . THR A 1 119 ? -22.369 -9.286 -6.122 1.00 43.47 119 THR A C 1
ATOM 910 O O . THR A 1 119 ? -23.077 -8.747 -6.966 1.00 43.47 119 THR A O 1
ATOM 913 N N . GLY A 1 120 ? -21.392 -8.613 -5.520 1.00 39.47 120 GLY A N 1
ATOM 914 C CA . GLY A 1 120 ? -20.877 -7.364 -6.075 1.00 39.47 120 GLY A CA 1
ATOM 915 C C . GLY A 1 120 ? -19.814 -7.695 -7.110 1.00 39.47 120 GLY A C 1
ATOM 916 O O . GLY A 1 120 ? -18.670 -7.952 -6.739 1.00 39.47 120 GLY A O 1
ATOM 917 N N . ALA A 1 121 ? -20.176 -7.725 -8.397 1.00 37.97 121 ALA A N 1
ATOM 918 C CA . ALA A 1 121 ? -19.197 -7.514 -9.453 1.00 37.97 121 ALA A CA 1
ATOM 919 C C . ALA A 1 121 ? -18.290 -6.373 -8.986 1.00 37.97 121 ALA A C 1
ATOM 921 O O . ALA A 1 121 ? -18.799 -5.369 -8.479 1.00 37.97 121 ALA A O 1
ATOM 922 N N . ALA A 1 122 ? -16.968 -6.540 -9.104 1.00 41.72 122 ALA A N 1
ATOM 923 C CA . ALA A 1 122 ? -16.107 -5.376 -9.175 1.00 41.72 122 ALA A CA 1
ATOM 924 C C . ALA A 1 122 ? -16.862 -4.403 -10.078 1.00 41.72 122 ALA A C 1
ATOM 926 O O . ALA A 1 122 ? -17.175 -4.771 -11.212 1.00 41.72 122 ALA A O 1
ATOM 927 N N . GLU A 1 123 ? -17.281 -3.245 -9.561 1.00 43.62 123 GLU A N 1
ATOM 928 C CA . GLU A 1 123 ? -17.566 -2.156 -10.468 1.00 43.62 123 GLU A CA 1
ATOM 929 C C . GLU A 1 123 ? -16.233 -1.988 -11.184 1.00 43.62 123 GLU A C 1
ATOM 931 O O . GLU A 1 123 ? -15.291 -1.383 -10.667 1.00 43.62 123 GLU A O 1
ATOM 936 N N . GLU A 1 124 ? -16.130 -2.627 -12.348 1.00 47.34 124 GLU A N 1
ATOM 937 C CA . GLU A 1 124 ? -15.331 -2.209 -13.469 1.00 47.34 124 GLU A CA 1
ATOM 938 C C . GLU A 1 124 ? -15.813 -0.788 -13.753 1.00 47.34 124 GLU A C 1
ATOM 940 O O . GLU A 1 124 ? -16.521 -0.501 -14.712 1.00 47.34 124 GLU A O 1
ATOM 945 N N . ARG A 1 125 ? -15.459 0.151 -12.871 1.00 49.62 125 ARG A N 1
ATOM 946 C CA . ARG A 1 125 ? -15.168 1.493 -13.313 1.00 49.62 125 ARG A CA 1
ATOM 947 C C . ARG A 1 125 ? -14.024 1.272 -14.260 1.00 49.62 125 ARG A C 1
ATOM 949 O O . ARG A 1 125 ? -12.887 1.164 -13.806 1.00 49.62 125 ARG A O 1
ATOM 956 N N . GLU A 1 126 ? -14.362 1.107 -15.536 1.00 52.44 126 GLU A N 1
ATOM 957 C CA . GLU A 1 126 ? -13.388 1.130 -16.602 1.00 52.44 126 GLU A CA 1
ATOM 958 C C . GLU A 1 126 ? -12.536 2.366 -16.339 1.00 52.44 126 GLU A C 1
ATOM 960 O O . GLU A 1 126 ? -13.039 3.497 -16.377 1.00 52.44 126 GLU A O 1
ATOM 965 N N . PRO A 1 127 ? -11.281 2.174 -15.920 1.00 58.56 127 PRO A N 1
ATOM 966 C CA . PRO A 1 127 ? -10.460 3.295 -15.524 1.00 58.56 127 PRO A CA 1
ATOM 967 C C . PRO A 1 127 ? -10.318 4.216 -16.733 1.00 58.56 127 PRO A C 1
ATOM 969 O O . PRO A 1 127 ? -10.334 3.756 -17.874 1.00 58.56 127 PRO A O 1
ATOM 972 N N . ALA A 1 128 ? -10.192 5.525 -16.510 1.00 61.62 128 ALA A N 1
ATOM 973 C CA . ALA A 1 128 ? -10.251 6.527 -17.581 1.00 61.62 128 ALA A CA 1
ATOM 974 C C . ALA A 1 128 ? -9.263 6.278 -18.747 1.00 61.62 128 ALA A C 1
ATOM 976 O O . ALA A 1 128 ? -9.472 6.773 -19.852 1.00 61.62 128 ALA A O 1
ATOM 977 N N . TYR A 1 129 ? -8.212 5.475 -18.534 1.00 62.72 129 TYR A N 1
ATOM 978 C CA . TYR A 1 129 ? -7.285 5.056 -19.585 1.00 62.72 129 TYR A CA 1
ATOM 979 C C . TYR A 1 129 ? -7.892 4.091 -20.622 1.00 62.72 129 TYR A C 1
ATOM 981 O O . TYR A 1 129 ? -7.357 3.991 -21.723 1.00 62.72 129 TYR A O 1
ATOM 989 N N . THR A 1 130 ? -9.008 3.421 -20.330 1.00 64.50 130 THR A N 1
ATOM 990 C CA . THR A 1 130 ? -9.654 2.450 -21.237 1.00 64.50 130 THR A CA 1
ATOM 991 C C . THR A 1 130 ? -10.169 3.131 -22.508 1.00 64.50 130 THR A C 1
ATOM 993 O O . THR A 1 130 ? -9.971 2.625 -23.604 1.00 64.50 130 THR A O 1
ATOM 996 N N . GLN A 1 131 ? -10.647 4.376 -22.405 1.00 67.88 131 GLN A N 1
ATOM 997 C CA . GLN A 1 131 ? -11.037 5.190 -23.569 1.00 67.88 131 GLN A CA 1
ATOM 998 C C . GLN A 1 131 ? -9.863 5.490 -24.518 1.00 67.88 131 GLN A C 1
ATOM 1000 O O . GLN A 1 131 ? -10.056 5.756 -25.705 1.00 67.88 131 GLN A O 1
ATOM 1005 N N . SER A 1 132 ? -8.627 5.458 -24.007 1.00 74.69 132 SER A N 1
ATOM 1006 C CA . SER A 1 132 ? -7.434 5.636 -24.839 1.00 74.69 132 SER A CA 1
ATOM 1007 C C . SER A 1 132 ? -7.098 4.376 -25.638 1.00 74.69 132 SER A C 1
ATOM 1009 O O . SER A 1 132 ? -6.499 4.497 -26.705 1.00 74.69 132 SER A O 1
ATOM 1011 N N . LEU A 1 133 ? -7.502 3.189 -25.166 1.00 77.69 133 LEU A N 1
ATOM 1012 C CA . LEU A 1 133 ? -7.242 1.915 -25.834 1.00 77.69 133 LEU A CA 1
ATOM 1013 C C . LEU A 1 133 ? -7.968 1.832 -27.178 1.00 77.69 133 LEU A C 1
ATOM 1015 O O . LEU A 1 133 ? -7.319 1.586 -28.191 1.00 77.69 133 LEU A O 1
ATOM 1019 N N . ASP A 1 134 ? -9.273 2.108 -27.210 1.00 81.44 134 ASP A N 1
ATOM 1020 C CA . ASP A 1 134 ? -10.072 2.030 -28.443 1.00 81.44 134 ASP A CA 1
ATOM 1021 C C . ASP A 1 134 ? -9.566 3.001 -29.512 1.00 81.44 134 ASP A C 1
ATOM 1023 O O . ASP A 1 134 ? -9.444 2.664 -30.693 1.00 81.44 134 ASP A O 1
ATOM 1027 N N . LYS A 1 135 ? -9.187 4.208 -29.082 1.00 83.38 135 LYS A N 1
ATOM 1028 C CA . LYS A 1 135 ? -8.599 5.217 -29.964 1.00 83.38 135 LYS A CA 1
ATOM 1029 C C . LYS A 1 135 ? -7.237 4.779 -30.509 1.00 83.38 135 LYS A C 1
ATOM 1031 O O . LYS A 1 135 ? -6.947 5.027 -31.678 1.00 83.38 135 LYS A O 1
ATOM 1036 N N . LEU A 1 136 ? -6.412 4.132 -29.683 1.00 82.31 136 LEU A N 1
ATOM 1037 C CA . LEU A 1 136 ? -5.116 3.590 -30.094 1.00 82.31 136 LEU A CA 1
ATOM 1038 C C . LEU A 1 136 ? -5.289 2.439 -31.081 1.00 82.31 136 LEU A C 1
ATOM 1040 O O . LEU A 1 136 ? -4.657 2.465 -32.131 1.00 82.31 136 LEU A O 1
ATOM 1044 N N . LEU A 1 137 ? -6.177 1.486 -30.803 1.00 83.69 137 LEU A N 1
ATOM 1045 C CA . LEU A 1 137 ? -6.428 0.334 -31.672 1.00 83.69 137 LEU A CA 1
ATOM 1046 C C . LEU A 1 137 ? -6.848 0.746 -33.089 1.00 83.69 137 LEU A C 1
ATOM 1048 O O . LEU A 1 137 ? -6.421 0.111 -34.047 1.00 83.69 137 LEU A O 1
ATOM 1052 N N . GLY A 1 138 ? -7.599 1.842 -33.238 1.00 84.44 138 GLY A N 1
ATOM 1053 C CA . GLY A 1 138 ? -7.937 2.401 -34.552 1.00 84.44 138 GLY A CA 1
ATOM 1054 C C . GLY A 1 138 ? -6.771 3.071 -35.298 1.00 84.44 138 GLY A C 1
ATOM 1055 O O . GLY A 1 138 ? -6.874 3.304 -36.499 1.00 84.44 138 GLY A O 1
ATOM 1056 N N . SER A 1 139 ? -5.675 3.394 -34.604 1.00 85.69 139 SER A N 1
ATOM 1057 C CA . SER A 1 139 ? -4.490 4.073 -35.156 1.00 85.69 139 SER A CA 1
ATOM 1058 C C . SER A 1 139 ? -3.281 3.159 -35.381 1.00 85.69 139 SER A C 1
ATOM 1060 O O . SER A 1 139 ? -2.335 3.559 -36.057 1.00 85.69 139 SER A O 1
ATOM 1062 N N . LEU A 1 140 ? -3.284 1.963 -34.787 1.00 85.31 140 LEU A N 1
ATOM 1063 C CA . LEU A 1 140 ? -2.178 1.015 -34.876 1.00 85.31 140 LEU A CA 1
ATOM 1064 C C . LEU A 1 140 ? -2.268 0.230 -36.188 1.00 85.31 140 LEU A C 1
ATOM 1066 O O . LEU A 1 140 ? -3.341 -0.203 -36.610 1.00 85.31 140 LEU A O 1
ATOM 1070 N N . ASP A 1 141 ? -1.120 0.009 -36.820 1.00 84.56 141 ASP A N 1
ATOM 1071 C CA . ASP A 1 141 ? -1.044 -0.828 -38.010 1.00 84.56 141 ASP A CA 1
ATOM 1072 C C . ASP A 1 141 ? -1.424 -2.276 -37.675 1.00 84.56 141 ASP A C 1
ATOM 1074 O O . ASP A 1 141 ? -0.969 -2.851 -36.685 1.00 84.56 141 ASP A O 1
ATOM 1078 N N . ALA A 1 142 ? -2.190 -2.921 -38.559 1.00 80.00 142 ALA A N 1
ATOM 1079 C CA . ALA A 1 142 ? -2.599 -4.318 -38.383 1.00 80.00 142 ALA A CA 1
ATOM 1080 C C . ALA A 1 142 ? -1.409 -5.298 -38.312 1.00 80.00 142 ALA A C 1
ATOM 1082 O O . ALA A 1 142 ? -1.555 -6.423 -37.828 1.00 80.00 142 ALA A O 1
ATOM 1083 N N . LYS A 1 143 ? -0.237 -4.899 -38.829 1.00 82.19 143 LYS A N 1
ATOM 1084 C CA . LYS A 1 143 ? 1.014 -5.663 -38.771 1.00 82.19 143 LYS A CA 1
ATOM 1085 C C . LYS A 1 143 ? 2.211 -4.723 -38.699 1.00 82.19 143 LYS A C 1
ATOM 1087 O O . LYS A 1 143 ? 2.432 -3.929 -39.609 1.00 82.19 143 LYS A O 1
ATOM 1092 N N . TYR A 1 144 ? 3.050 -4.918 -37.690 1.00 77.25 144 TYR A N 1
ATOM 1093 C CA . TYR A 1 144 ? 4.374 -4.307 -37.629 1.00 77.25 144 TYR A CA 1
ATOM 1094 C C . TYR A 1 144 ? 5.362 -5.158 -38.419 1.00 77.25 144 TYR A C 1
ATOM 1096 O O . TYR A 1 144 ? 5.505 -6.356 -38.167 1.00 77.25 144 TYR A O 1
ATOM 1104 N N . ARG A 1 145 ? 6.051 -4.557 -39.393 1.00 70.56 145 ARG A N 1
ATOM 1105 C CA . ARG A 1 145 ? 7.160 -5.233 -40.072 1.00 70.56 145 ARG A CA 1
ATOM 1106 C C . ARG A 1 145 ? 8.296 -5.439 -39.075 1.00 70.56 145 ARG A C 1
ATOM 1108 O O . ARG A 1 145 ? 8.793 -4.478 -38.496 1.00 70.56 145 ARG A O 1
ATOM 1115 N N . THR A 1 146 ? 8.733 -6.685 -38.915 1.00 66.81 146 THR A N 1
ATOM 1116 C CA . THR A 1 146 ? 10.019 -6.982 -38.283 1.00 66.81 146 THR A CA 1
ATOM 1117 C C . THR A 1 146 ? 11.107 -6.263 -39.075 1.00 66.81 146 THR A C 1
ATOM 1119 O O . THR A 1 146 ? 11.149 -6.377 -40.302 1.00 66.81 146 THR A O 1
ATOM 1122 N N . ALA A 1 147 ? 11.945 -5.488 -38.388 1.00 64.44 147 ALA A N 1
ATOM 1123 C CA . ALA A 1 147 ? 13.074 -4.826 -39.025 1.00 64.44 147 ALA A CA 1
ATOM 1124 C C . ALA A 1 147 ? 13.991 -5.883 -39.655 1.00 64.44 147 ALA A C 1
ATOM 1126 O O . ALA A 1 147 ? 14.330 -6.877 -39.010 1.00 64.44 147 ALA A O 1
ATOM 1127 N N . ASP A 1 148 ? 14.365 -5.681 -40.917 1.00 63.16 148 ASP A N 1
ATOM 1128 C CA . ASP A 1 148 ? 15.312 -6.553 -41.603 1.00 63.16 148 ASP A CA 1
ATOM 1129 C C . ASP A 1 148 ? 16.673 -6.453 -40.884 1.00 63.16 148 ASP A C 1
ATOM 1131 O O . ASP A 1 148 ? 17.207 -5.343 -40.766 1.00 63.16 148 ASP A O 1
ATOM 1135 N N . PRO A 1 149 ? 17.258 -7.563 -40.394 1.00 59.78 149 PRO A N 1
ATOM 1136 C CA . PRO A 1 149 ? 18.574 -7.566 -39.755 1.00 59.78 149 PRO A CA 1
ATOM 1137 C C . PRO A 1 149 ? 19.664 -6.869 -40.577 1.00 59.78 149 PRO A C 1
ATOM 1139 O O . PRO A 1 149 ? 20.536 -6.226 -39.996 1.00 59.78 149 PRO A O 1
ATOM 1142 N N . ALA A 1 150 ? 19.587 -6.925 -41.911 1.00 58.19 150 ALA A N 1
ATOM 1143 C CA . ALA A 1 150 ? 20.527 -6.246 -42.802 1.00 58.19 150 ALA A CA 1
ATOM 1144 C C . ALA A 1 150 ? 20.342 -4.715 -42.824 1.00 58.19 150 ALA A C 1
ATOM 1146 O O . ALA A 1 150 ? 21.297 -3.979 -43.062 1.00 58.19 150 ALA A O 1
ATOM 1147 N N . THR A 1 151 ? 19.140 -4.216 -42.511 1.00 56.28 151 THR A N 1
ATOM 1148 C CA . THR A 1 151 ? 18.858 -2.775 -42.337 1.00 56.28 151 THR A CA 1
ATOM 1149 C C . THR A 1 151 ? 19.204 -2.259 -40.936 1.00 56.28 151 THR A C 1
ATOM 1151 O O . THR A 1 151 ? 19.312 -1.052 -40.730 1.00 56.28 151 THR A O 1
ATOM 1154 N N . LEU A 1 152 ? 19.409 -3.166 -39.973 1.00 57.53 152 LEU A N 1
ATOM 1155 C CA 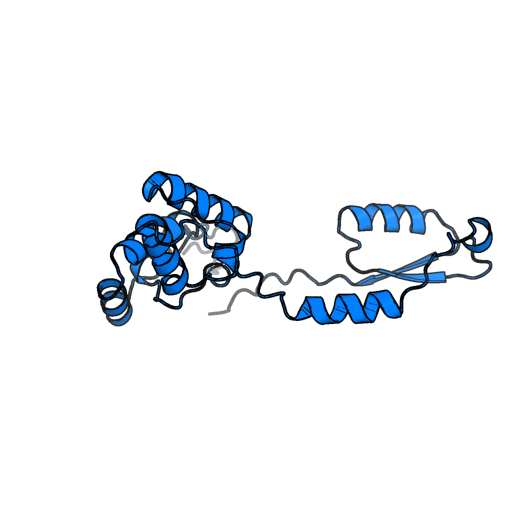. LEU A 1 152 ? 19.806 -2.862 -38.593 1.00 57.53 152 LEU A CA 1
ATOM 1156 C C . LEU A 1 152 ? 21.325 -2.742 -38.411 1.00 57.53 152 LEU A C 1
ATOM 1158 O O . LEU A 1 152 ? 21.771 -2.382 -37.320 1.00 57.53 152 LEU A O 1
ATOM 1162 N N . THR A 1 153 ? 22.115 -3.047 -39.444 1.00 60.19 153 THR A N 1
ATOM 1163 C CA . THR A 1 153 ? 23.530 -2.673 -39.551 1.00 60.19 153 THR A CA 1
ATOM 1164 C C . THR A 1 153 ? 23.621 -1.255 -40.102 1.00 60.19 153 THR A C 1
ATOM 1166 O O . THR A 1 153 ? 23.455 -1.058 -41.305 1.00 60.19 153 THR A O 1
ATOM 1169 N N . PRO A 1 154 ? 23.874 -0.243 -39.260 1.00 58.31 154 PRO A N 1
ATOM 1170 C CA . PRO A 1 154 ? 23.890 1.130 -39.726 1.00 58.31 154 PRO A CA 1
ATOM 1171 C C . PRO A 1 154 ? 25.127 1.359 -40.597 1.00 58.31 154 PRO A C 1
ATOM 1173 O O . PRO A 1 154 ? 26.236 1.065 -40.156 1.00 58.31 154 PRO A O 1
ATOM 1176 N N . GLU A 1 155 ? 24.985 1.947 -41.785 1.00 63.00 155 GLU A N 1
ATOM 1177 C CA . GLU A 1 155 ? 26.142 2.465 -42.542 1.00 63.00 155 GLU A CA 1
ATOM 1178 C C . GLU A 1 155 ? 26.795 3.673 -41.839 1.00 63.00 155 GLU A C 1
ATOM 1180 O O . GLU A 1 155 ? 27.938 4.033 -42.117 1.00 63.00 155 GLU A O 1
ATOM 1185 N N . ARG A 1 156 ? 26.067 4.311 -40.910 1.00 66.56 156 ARG A N 1
ATOM 1186 C CA . ARG A 1 156 ? 26.474 5.500 -40.148 1.00 66.56 156 ARG A CA 1
ATOM 1187 C C . ARG A 1 156 ? 26.279 5.291 -38.651 1.00 66.56 156 ARG A C 1
ATOM 1189 O O . ARG A 1 156 ? 25.377 4.574 -38.236 1.00 66.56 156 ARG A O 1
ATOM 1196 N N . LYS A 1 157 ? 27.078 5.978 -37.833 1.00 76.62 157 LYS A N 1
ATOM 1197 C CA . LYS A 1 157 ? 26.948 5.953 -36.369 1.00 76.62 157 LYS A CA 1
ATOM 1198 C C . LYS A 1 157 ? 25.509 6.306 -35.950 1.00 76.62 157 LYS A C 1
ATOM 1200 O O . LYS A 1 157 ? 25.010 7.362 -36.329 1.00 76.62 157 LYS A O 1
ATOM 1205 N N . THR A 1 158 ? 24.850 5.419 -35.208 1.00 79.75 158 THR A N 1
ATOM 1206 C CA . THR A 1 158 ? 23.473 5.591 -34.719 1.00 79.75 158 THR A CA 1
ATOM 1207 C C . THR A 1 158 ? 23.490 5.898 -33.229 1.00 79.75 158 THR A C 1
ATOM 1209 O O . THR A 1 158 ? 24.094 5.152 -32.462 1.00 79.75 158 THR A O 1
ATOM 1212 N N . THR A 1 159 ? 22.815 6.968 -32.812 1.00 83.44 159 THR A N 1
ATOM 1213 C CA . THR A 1 159 ? 22.694 7.333 -31.394 1.00 83.44 159 THR A CA 1
ATOM 1214 C C . THR A 1 159 ? 21.336 6.892 -30.855 1.00 83.44 159 THR A C 1
ATOM 1216 O O . THR A 1 159 ? 20.302 7.329 -31.356 1.00 83.44 159 THR A O 1
ATOM 1219 N N . ALA A 1 160 ? 21.331 6.031 -29.839 1.00 83.50 160 ALA A N 1
ATOM 1220 C CA . ALA A 1 160 ? 20.124 5.560 -29.167 1.00 83.50 160 ALA A CA 1
ATOM 1221 C C . ALA A 1 160 ? 19.980 6.221 -27.790 1.00 83.50 160 ALA A C 1
ATOM 1223 O O . ALA A 1 160 ? 20.932 6.256 -27.010 1.00 83.50 160 ALA A O 1
ATOM 1224 N N . PHE A 1 161 ? 18.778 6.706 -27.477 1.00 87.31 161 PHE A N 1
ATOM 1225 C CA . PHE A 1 161 ? 18.417 7.160 -26.135 1.00 87.31 161 PHE A CA 1
ATOM 1226 C C . PHE A 1 161 ? 17.717 6.031 -25.391 1.00 87.31 161 PHE A C 1
ATOM 1228 O O . PHE A 1 161 ? 16.776 5.436 -25.916 1.00 87.31 161 PHE A O 1
ATOM 1235 N N . MET A 1 162 ? 18.168 5.742 -24.172 1.00 83.12 162 MET A N 1
ATOM 1236 C CA . MET A 1 162 ? 17.655 4.613 -23.407 1.00 83.12 162 MET A CA 1
ATOM 1237 C C . MET A 1 162 ? 17.265 5.002 -21.983 1.00 83.12 162 MET A C 1
ATOM 1239 O O . MET A 1 162 ? 18.090 5.479 -21.201 1.00 83.12 162 MET A O 1
ATOM 1243 N N . ALA A 1 163 ? 16.007 4.720 -21.640 1.00 88.81 163 ALA A N 1
ATOM 1244 C CA . ALA A 1 163 ? 15.501 4.723 -20.274 1.00 88.81 163 ALA A CA 1
ATOM 1245 C C . ALA A 1 163 ? 15.549 3.301 -19.694 1.00 88.81 163 ALA A C 1
ATOM 1247 O O . ALA A 1 163 ? 15.377 2.317 -20.414 1.00 88.81 163 ALA A O 1
ATOM 1248 N N . GLY A 1 164 ? 15.797 3.181 -18.387 1.00 85.50 164 GLY A N 1
ATOM 1249 C CA . GLY A 1 164 ? 15.835 1.878 -17.715 1.00 85.50 164 GLY A CA 1
ATOM 1250 C C . GLY A 1 164 ? 17.051 1.013 -18.069 1.00 85.50 164 GLY A C 1
ATOM 1251 O O . GLY A 1 164 ? 16.985 -0.206 -17.930 1.00 85.50 164 GLY A O 1
ATOM 1252 N N . ALA A 1 165 ? 18.168 1.618 -18.490 1.00 87.19 165 ALA A N 1
ATOM 1253 C CA . ALA A 1 165 ? 19.417 0.916 -18.820 1.00 87.19 165 ALA A CA 1
ATOM 1254 C C . ALA A 1 165 ? 19.967 0.052 -17.663 1.00 87.19 165 ALA A C 1
ATOM 1256 O O . ALA A 1 165 ? 20.635 -0.951 -17.896 1.00 87.19 165 ALA A O 1
ATOM 1257 N N . THR A 1 166 ? 19.646 0.408 -16.416 1.00 84.56 166 THR A N 1
ATOM 1258 C CA . THR A 1 166 ? 20.020 -0.330 -15.197 1.00 84.56 166 THR A CA 1
ATOM 1259 C C . THR A 1 166 ? 19.021 -1.424 -14.803 1.00 84.56 166 THR A C 1
ATOM 1261 O O . THR A 1 166 ? 19.266 -2.163 -13.850 1.00 84.56 166 THR A O 1
ATOM 1264 N N . GLY A 1 167 ? 17.886 -1.531 -15.500 1.00 80.62 167 GLY A N 1
ATOM 1265 C CA . GLY A 1 167 ? 16.893 -2.579 -15.282 1.00 80.62 167 GLY A CA 1
ATOM 1266 C C . GLY A 1 167 ? 17.327 -3.922 -15.873 1.00 80.62 167 GLY A C 1
ATOM 1267 O O . GLY A 1 167 ? 18.283 -3.997 -16.645 1.00 80.62 167 GLY A O 1
ATOM 1268 N N . PHE A 1 168 ? 16.581 -4.985 -15.551 1.00 85.75 168 PHE A N 1
ATOM 1269 C CA . PHE A 1 168 ? 16.885 -6.345 -16.011 1.00 85.75 168 PHE A CA 1
ATOM 1270 C C . PHE A 1 168 ? 17.050 -6.400 -17.534 1.00 85.75 168 PHE A C 1
ATOM 1272 O O . PHE A 1 168 ? 18.158 -6.612 -18.012 1.00 85.75 168 PHE A O 1
ATOM 1279 N N . LEU A 1 169 ? 15.990 -6.105 -18.296 1.00 85.50 169 LEU A N 1
ATOM 1280 C CA . LEU A 1 169 ? 16.030 -6.102 -19.763 1.00 85.50 169 LEU A CA 1
ATOM 1281 C C . LEU A 1 169 ? 17.012 -5.059 -20.315 1.00 85.50 169 LEU A C 1
ATOM 1283 O O . LEU A 1 169 ? 17.705 -5.317 -21.298 1.00 85.50 169 LEU A O 1
ATOM 1287 N N . GLY A 1 170 ? 17.090 -3.895 -19.667 1.00 86.12 170 GLY A N 1
ATOM 1288 C CA . GLY A 1 170 ? 17.911 -2.792 -20.144 1.00 86.12 170 GLY A CA 1
ATOM 1289 C C . GLY A 1 170 ? 19.395 -3.143 -20.216 1.00 86.12 170 GLY A C 1
ATOM 1290 O O . GLY A 1 170 ? 20.046 -2.865 -21.219 1.00 86.12 170 GLY A O 1
ATOM 1291 N N . SER A 1 171 ? 19.904 -3.853 -19.210 1.00 88.50 171 SER A N 1
ATOM 1292 C CA . SER A 1 171 ? 21.307 -4.276 -19.164 1.00 88.50 171 SER A CA 1
ATOM 1293 C C . SER A 1 171 ? 21.706 -5.188 -20.336 1.00 88.50 171 SER A C 1
ATOM 1295 O O . SER A 1 171 ? 22.793 -5.037 -20.895 1.00 88.50 171 SER A O 1
ATOM 1297 N N . TYR A 1 172 ? 20.810 -6.084 -20.765 1.00 89.19 172 TYR A N 1
ATOM 1298 C CA . TYR A 1 172 ? 21.043 -6.966 -21.912 1.00 89.19 172 TYR A CA 1
ATOM 1299 C C . TYR A 1 172 ? 20.989 -6.209 -23.238 1.00 89.19 172 TYR A C 1
ATOM 1301 O O . TYR A 1 172 ? 21.812 -6.467 -24.111 1.00 89.19 172 TYR A O 1
ATOM 1309 N N . ILE A 1 173 ? 20.067 -5.252 -23.380 1.00 87.50 173 ILE A N 1
ATOM 1310 C CA . ILE A 1 173 ? 19.982 -4.413 -24.582 1.00 87.50 173 ILE A CA 1
ATOM 1311 C C . ILE A 1 173 ? 21.233 -3.534 -24.708 1.00 87.50 173 ILE A C 1
ATOM 1313 O O . ILE A 1 173 ? 21.804 -3.446 -25.790 1.00 87.50 173 ILE A O 1
ATOM 1317 N N . VAL A 1 174 ? 21.705 -2.925 -23.613 1.00 87.12 174 VAL A N 1
ATOM 1318 C CA . VAL A 1 174 ? 22.957 -2.146 -23.616 1.00 87.12 174 VAL A CA 1
ATOM 1319 C C . VAL A 1 174 ? 24.137 -3.026 -24.006 1.00 87.12 174 VAL A C 1
ATOM 1321 O O . VAL A 1 174 ? 24.938 -2.621 -24.843 1.00 87.12 174 VAL A O 1
ATOM 1324 N N . LYS A 1 175 ? 24.233 -4.234 -23.438 1.00 85.50 175 LYS A N 1
ATOM 1325 C CA . LYS A 1 175 ? 25.280 -5.192 -23.795 1.00 85.50 175 LYS A CA 1
ATOM 1326 C C . LYS A 1 175 ? 25.265 -5.505 -25.296 1.00 85.50 175 LYS A C 1
ATOM 1328 O O . LYS A 1 175 ? 26.296 -5.354 -25.942 1.00 85.50 175 LYS A O 1
ATOM 1333 N N . ASP A 1 176 ? 24.108 -5.871 -25.848 1.00 85.62 176 ASP A N 1
ATOM 1334 C CA . ASP A 1 176 ? 23.965 -6.198 -27.274 1.00 85.62 176 ASP A CA 1
ATOM 1335 C C . ASP A 1 176 ? 24.301 -5.004 -28.183 1.00 85.62 176 ASP A C 1
ATOM 1337 O O . ASP A 1 176 ? 24.951 -5.158 -29.214 1.00 85.62 176 ASP A O 1
ATOM 1341 N N . LEU A 1 177 ? 23.908 -3.787 -27.794 1.00 83.38 177 LEU A N 1
ATOM 1342 C CA . LEU A 1 177 ? 24.188 -2.578 -28.571 1.00 83.38 177 LEU A CA 1
ATOM 1343 C C . LEU A 1 177 ? 25.659 -2.141 -28.495 1.00 83.38 177 LEU A C 1
ATOM 1345 O O . LEU A 1 177 ? 26.185 -1.661 -29.496 1.00 83.38 177 LEU A O 1
ATOM 1349 N N . LEU A 1 178 ? 26.337 -2.326 -27.357 1.00 82.31 178 LEU A N 1
ATOM 1350 C CA . LEU A 1 178 ? 27.771 -2.035 -27.210 1.00 82.31 178 LEU A CA 1
ATOM 1351 C C . LEU A 1 178 ? 28.661 -3.023 -27.977 1.00 82.31 178 LEU A C 1
ATOM 1353 O O . LEU A 1 178 ? 29.762 -2.660 -28.388 1.00 82.31 178 LEU A O 1
ATOM 1357 N N . GLU A 1 179 ? 28.196 -4.254 -28.204 1.00 82.75 179 GLU A N 1
ATOM 1358 C CA . GLU A 1 179 ? 28.889 -5.234 -29.053 1.00 82.75 179 GLU A CA 1
ATOM 1359 C C . GLU A 1 179 ? 28.855 -4.838 -30.549 1.00 82.75 179 GLU A C 1
ATOM 1361 O O . GLU A 1 179 ? 29.643 -5.341 -31.356 1.00 82.75 179 GLU A O 1
ATOM 1366 N N . ARG A 1 180 ? 28.001 -3.876 -30.937 1.00 81.69 180 ARG A N 1
ATOM 1367 C CA . ARG A 1 180 ? 27.890 -3.362 -32.310 1.00 81.69 180 ARG A CA 1
ATOM 1368 C C . ARG A 1 180 ? 28.789 -2.139 -32.515 1.00 81.69 180 ARG A C 1
ATOM 1370 O O . ARG A 1 180 ? 28.682 -1.135 -31.822 1.00 81.69 180 ARG A O 1
ATOM 1377 N N . LYS A 1 181 ? 29.622 -2.163 -33.562 1.00 70.00 181 LYS A N 1
ATOM 1378 C CA . LYS A 1 181 ? 30.624 -1.107 -33.842 1.00 70.00 181 LYS A CA 1
ATOM 1379 C C . LYS A 1 181 ? 30.054 0.277 -34.192 1.00 70.00 181 LYS A C 1
ATOM 1381 O O . LYS A 1 181 ? 30.784 1.260 -34.116 1.00 70.00 181 LYS A O 1
ATOM 1386 N N . ASN A 1 182 ? 28.780 0.361 -34.577 1.00 76.00 182 ASN A N 1
ATOM 1387 C CA . ASN A 1 182 ? 28.186 1.570 -35.163 1.00 76.00 182 ASN A CA 1
ATOM 1388 C C . ASN A 1 182 ? 27.139 2.241 -34.258 1.00 76.00 182 ASN A C 1
ATOM 1390 O O . ASN A 1 182 ? 26.334 3.029 -34.754 1.00 76.00 182 ASN A O 1
ATOM 1394 N N . PHE A 1 183 ? 27.132 1.949 -32.954 1.00 76.69 183 PHE A N 1
ATOM 1395 C CA . PHE A 1 183 ? 26.176 2.525 -32.006 1.00 76.69 183 PHE A CA 1
ATOM 1396 C C . PHE A 1 183 ? 26.839 3.426 -30.960 1.00 76.69 183 PHE A C 1
ATOM 1398 O O . PHE A 1 183 ? 27.941 3.175 -30.481 1.00 76.69 183 PHE A O 1
ATOM 1405 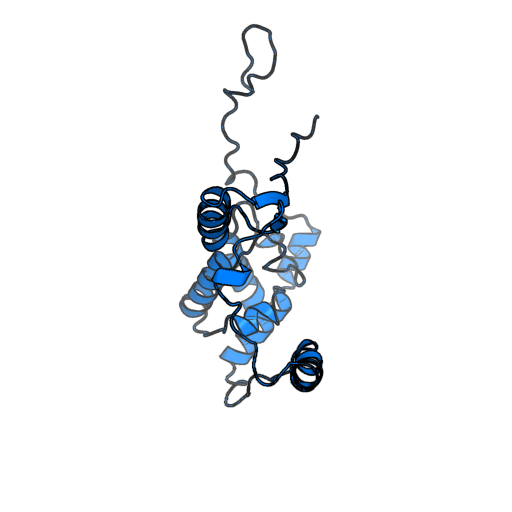N N . GLU A 1 184 ? 26.127 4.487 -30.597 1.00 80.88 184 GLU A N 1
ATOM 1406 C CA . GLU A 1 184 ? 26.376 5.336 -29.438 1.00 80.88 184 GLU A CA 1
ATOM 1407 C C . GLU A 1 184 ? 25.122 5.327 -28.564 1.00 80.88 184 GLU A C 1
ATOM 1409 O O . GLU A 1 184 ? 24.008 5.423 -29.077 1.00 80.88 184 GLU A O 1
ATOM 1414 N N . ILE A 1 185 ? 25.282 5.190 -27.251 1.00 80.75 185 ILE A N 1
ATOM 1415 C CA . ILE A 1 185 ? 24.153 5.076 -26.324 1.00 80.75 185 ILE A CA 1
ATOM 1416 C C . ILE A 1 185 ? 24.194 6.259 -25.367 1.00 80.75 185 ILE A C 1
ATOM 1418 O O . ILE A 1 185 ? 25.178 6.450 -24.654 1.00 80.75 185 ILE A O 1
ATOM 1422 N N . ILE A 1 186 ? 23.105 7.022 -25.319 1.00 81.94 186 ILE A N 1
ATOM 1423 C CA . ILE A 1 186 ? 22.870 8.039 -24.297 1.00 81.94 186 ILE A CA 1
ATOM 1424 C C . ILE A 1 186 ? 21.888 7.452 -23.286 1.00 81.94 186 ILE A C 1
ATOM 1426 O O . ILE A 1 186 ? 20.741 7.137 -23.611 1.00 81.94 186 ILE A O 1
ATOM 1430 N N . MET A 1 187 ? 22.354 7.274 -22.051 1.00 82.12 187 MET A N 1
ATOM 1431 C CA . MET A 1 187 ? 21.553 6.702 -20.972 1.00 82.12 187 MET A CA 1
ATOM 1432 C C . MET A 1 187 ? 20.948 7.810 -20.119 1.00 82.12 187 MET A C 1
ATOM 1434 O O . MET A 1 187 ? 21.665 8.651 -19.577 1.00 82.12 187 MET A O 1
ATOM 1438 N N . CYS A 1 188 ? 19.631 7.774 -19.954 1.00 74.94 188 CYS A N 1
ATOM 1439 C CA . CYS A 1 188 ? 18.939 8.602 -18.978 1.00 74.94 188 CYS A CA 1
ATOM 1440 C C . CYS A 1 188 ? 18.849 7.812 -17.667 1.00 74.94 188 CYS A C 1
ATOM 1442 O O . CYS A 1 188 ? 18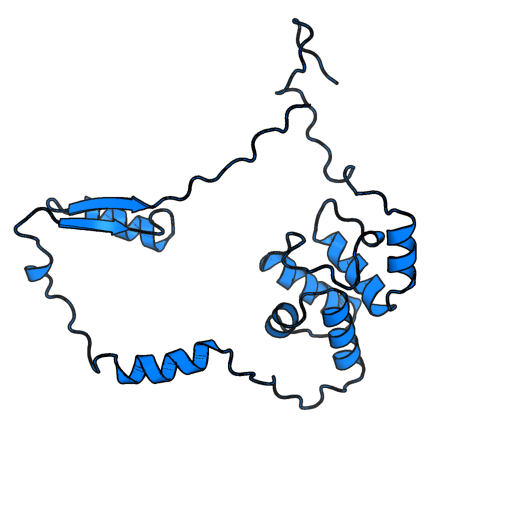.091 6.846 -17.570 1.00 74.94 188 CYS A O 1
ATOM 1444 N N . ALA A 1 189 ? 19.648 8.201 -16.674 1.00 69.44 189 ALA A N 1
ATOM 1445 C CA . ALA A 1 189 ? 19.585 7.653 -15.325 1.00 69.44 189 ALA A CA 1
ATOM 1446 C C . ALA A 1 189 ? 19.135 8.748 -14.356 1.00 69.44 189 ALA A C 1
ATOM 1448 O O . ALA A 1 189 ? 19.726 9.827 -14.322 1.00 69.44 189 ALA A O 1
ATOM 1449 N N . GLU A 1 190 ? 18.111 8.465 -13.553 1.00 61.91 190 GLU A N 1
ATOM 1450 C CA . GLU A 1 190 ? 17.801 9.302 -12.399 1.00 61.91 190 GLU A CA 1
ATOM 1451 C C . GLU A 1 190 ? 18.842 9.031 -11.303 1.00 61.91 190 GLU A C 1
ATOM 1453 O O . GLU A 1 190 ? 19.045 7.869 -10.921 1.00 61.91 190 GLU A O 1
ATOM 1458 N N . PRO A 1 191 ? 19.536 10.060 -10.789 1.00 58.09 191 PRO A N 1
ATOM 1459 C CA . PRO A 1 191 ? 20.397 9.879 -9.635 1.00 58.09 191 PRO A CA 1
ATOM 1460 C C . PRO A 1 191 ? 19.528 9.454 -8.450 1.00 58.09 191 PRO A C 1
ATOM 1462 O O . PRO A 1 191 ? 18.565 10.135 -8.101 1.00 58.09 191 PRO A O 1
ATOM 1465 N N . LYS A 1 192 ? 19.881 8.346 -7.788 1.00 54.19 192 LYS A N 1
ATOM 1466 C CA . LYS A 1 192 ? 19.344 8.052 -6.455 1.00 54.19 192 LYS A CA 1
ATOM 1467 C C . LYS A 1 192 ? 19.824 9.159 -5.521 1.00 54.19 192 LYS A C 1
ATOM 1469 O O . LYS A 1 192 ? 20.953 9.117 -5.040 1.00 54.19 192 LYS A O 1
ATOM 1474 N N . THR A 1 193 ? 18.990 10.165 -5.288 1.00 42.69 193 THR A N 1
ATOM 1475 C CA . THR A 1 193 ? 19.258 11.199 -4.295 1.00 42.69 193 THR A CA 1
ATOM 1476 C C . THR A 1 193 ? 19.237 10.543 -2.918 1.00 42.69 193 THR A C 1
ATOM 1478 O O . THR A 1 193 ? 18.172 10.251 -2.375 1.00 42.69 193 THR A O 1
ATOM 1481 N N . SER A 1 194 ? 20.408 10.292 -2.334 1.00 50.78 194 SER A N 1
ATOM 1482 C CA . SER A 1 194 ? 20.503 10.185 -0.882 1.00 50.78 194 SER A CA 1
ATOM 1483 C C . SER A 1 194 ? 20.087 11.540 -0.315 1.00 50.78 194 SER A C 1
ATOM 1485 O O . SER A 1 194 ? 20.691 12.556 -0.668 1.00 50.78 194 SER A O 1
ATOM 1487 N N . ARG A 1 195 ? 19.037 11.565 0.512 1.00 42.25 195 ARG A N 1
ATOM 1488 C CA . ARG A 1 195 ? 18.601 12.763 1.241 1.00 42.25 195 ARG A CA 1
ATOM 1489 C C . ARG A 1 195 ? 19.837 13.407 1.896 1.00 42.25 195 ARG A C 1
ATOM 1491 O O . ARG A 1 195 ? 20.564 12.683 2.580 1.00 42.25 195 ARG A O 1
ATOM 1498 N N . PRO A 1 196 ? 20.128 14.702 1.675 1.00 43.31 196 PRO A N 1
ATOM 1499 C CA . PRO A 1 196 ? 21.223 15.346 2.385 1.00 43.31 196 PRO A CA 1
ATOM 1500 C C . PRO A 1 196 ? 20.917 15.306 3.890 1.00 43.31 196 PRO A C 1
ATOM 1502 O O . PRO A 1 196 ? 19.749 15.466 4.261 1.00 43.31 196 PRO A O 1
ATOM 1505 N N . PRO A 1 197 ? 21.918 15.068 4.758 1.00 44.56 197 PRO A N 1
ATOM 1506 C CA . PRO A 1 197 ? 21.713 15.201 6.190 1.00 44.56 197 PRO A CA 1
ATOM 1507 C C . PRO A 1 197 ? 21.285 16.643 6.465 1.00 44.56 197 PRO A C 1
ATOM 1509 O O . PRO A 1 197 ? 21.972 17.589 6.077 1.00 44.56 197 PRO A O 1
ATOM 1512 N N . THR A 1 198 ? 20.116 16.802 7.077 1.00 45.09 198 THR A N 1
ATOM 1513 C CA . THR A 1 198 ? 19.659 18.077 7.621 1.00 45.09 198 THR A CA 1
ATOM 1514 C C . THR A 1 198 ? 20.680 18.531 8.655 1.00 45.09 198 THR A C 1
ATOM 1516 O O . THR A 1 198 ? 20.931 17.829 9.633 1.00 45.09 198 THR A O 1
ATOM 1519 N N . SER A 1 199 ? 21.319 19.661 8.382 1.00 46.66 199 SER A N 1
ATOM 1520 C CA . SER A 1 199 ? 22.168 20.376 9.323 1.00 46.66 199 SER A CA 1
ATOM 1521 C C . SER A 1 199 ? 21.284 21.085 10.347 1.00 46.66 199 SER A C 1
ATOM 1523 O O . SER A 1 199 ? 20.651 22.076 9.986 1.00 46.66 199 SER A O 1
ATOM 1525 N N . ASP A 1 200 ? 21.266 20.562 11.571 1.00 43.91 200 ASP A N 1
ATOM 1526 C CA . ASP A 1 200 ? 21.071 21.334 12.806 1.00 43.91 200 ASP A CA 1
ATOM 1527 C C . ASP A 1 200 ? 22.423 21.439 13.529 1.00 43.91 200 ASP A C 1
ATOM 1529 O O . ASP A 1 200 ? 23.153 20.414 13.566 1.00 43.91 200 ASP A O 1
#

Sequence (200 aa):
MPLNPNGKVDSPNLPFPDTALISEEASEEDLKGWEALSSTGKDLAEQWVTLVRGLNAKTLRPQSDFFESCGHSLLAQQLLLNIRQKMGTNVSINSLYSNSSLKALSAQVDRLREGKDGTGAAEEREPAYTQSLDKLLGSLDAKYRTADPATLTPERKTTAFMAGATGFLGSYIVKDLLERKNFEIIMCAEPKTSRPPTSD

Organism: Metarhizium robertsii (strain ARSEF 23 / ATCC MYA-3075) (NCBI:txid655844)

pLDDT: mean 77.89, std 15.41, range [37.97, 95.06]

InterPro domains:
  IPR009081 Phosphopantetheine binding ACP domain [PF00550] (54-107)
  IPR009081 Phosphopantetheine binding ACP domain [PS50075] (35-113)
  IPR036736 ACP-like superfamily [G3DSA:1.10.1200.10] (40-116)
  IPR036736 ACP-like superfamily [SSF47336] (48-119)